Protein AF-A0A0D0DFW3-F1 (afdb_monomer_lite)

Structure (mmCIF, N/CA/C/O backbone):
data_AF-A0A0D0DFW3-F1
#
_entry.id   AF-A0A0D0DFW3-F1
#
loop_
_atom_site.group_PDB
_atom_site.id
_atom_site.type_symbol
_atom_site.label_atom_id
_atom_site.label_alt_id
_atom_site.label_comp_id
_atom_site.label_asym_id
_atom_site.label_entity_id
_atom_site.label_seq_id
_atom_site.pdbx_PDB_ins_code
_atom_site.Cartn_x
_atom_site.Cartn_y
_atom_site.Cartn_z
_atom_site.occupancy
_atom_site.B_iso_or_equiv
_atom_site.auth_seq_id
_atom_site.auth_comp_id
_atom_site.auth_asym_id
_atom_site.auth_atom_id
_atom_site.pdbx_PDB_model_num
ATOM 1 N N . MET A 1 1 ? -10.072 35.458 15.826 1.00 36.69 1 MET A N 1
ATOM 2 C CA . MET A 1 1 ? -10.370 34.068 15.428 1.00 36.69 1 MET A CA 1
ATOM 3 C C . MET A 1 1 ? -9.243 33.631 14.517 1.00 36.69 1 MET A C 1
ATOM 5 O O . MET A 1 1 ? -9.153 34.122 13.405 1.00 36.69 1 MET A O 1
ATOM 9 N N . THR A 1 2 ? -8.296 32.865 15.046 1.00 38.97 2 THR A N 1
ATOM 10 C CA . THR A 1 2 ? -7.140 32.355 14.302 1.00 38.97 2 THR A CA 1
ATOM 11 C C . THR A 1 2 ? -7.543 31.040 13.653 1.00 38.97 2 THR A C 1
ATOM 13 O O . THR A 1 2 ? -7.684 30.037 14.350 1.00 38.97 2 THR A O 1
ATOM 16 N N . GLU A 1 3 ? -7.772 31.059 12.341 1.00 35.47 3 GLU A N 1
ATOM 17 C CA . GLU A 1 3 ? -7.842 29.846 11.528 1.00 35.47 3 GLU A CA 1
ATOM 18 C C . GLU A 1 3 ? -6.517 29.097 11.692 1.00 35.47 3 GLU A C 1
ATOM 20 O O . GLU A 1 3 ? -5.455 29.561 11.271 1.00 35.47 3 GLU A O 1
ATOM 25 N N . SER A 1 4 ? -6.572 27.958 12.380 1.00 35.22 4 SER A N 1
ATOM 26 C CA . SER A 1 4 ? -5.464 27.014 12.440 1.00 35.22 4 SER A CA 1
ATOM 27 C C . SER A 1 4 ? -5.300 26.437 11.037 1.00 35.22 4 SER A C 1
ATOM 29 O O . SER A 1 4 ? -6.025 25.537 10.625 1.00 35.22 4 SER A O 1
ATOM 31 N N . SER A 1 5 ? -4.407 27.047 10.261 1.00 36.94 5 SER A N 1
ATOM 32 C CA . SER A 1 5 ? -4.030 26.566 8.938 1.00 36.94 5 SER A CA 1
ATOM 33 C C . SER A 1 5 ? -3.211 25.295 9.126 1.00 36.94 5 SER A C 1
ATOM 35 O O . SER A 1 5 ? -2.028 25.361 9.461 1.00 36.94 5 SER A O 1
ATOM 37 N N . ILE A 1 6 ? -3.852 24.138 8.961 1.00 47.47 6 ILE A N 1
ATOM 38 C CA . ILE A 1 6 ? -3.154 22.856 8.841 1.00 47.47 6 ILE A CA 1
ATOM 39 C C . ILE A 1 6 ? -2.176 23.008 7.664 1.00 47.47 6 ILE A C 1
ATOM 41 O O . ILE A 1 6 ? -2.615 23.383 6.570 1.00 47.47 6 ILE A O 1
ATOM 45 N N . PRO A 1 7 ? -0.859 22.805 7.851 1.00 44.16 7 PRO A N 1
ATOM 46 C CA . PRO A 1 7 ? 0.098 22.976 6.771 1.00 44.16 7 PRO A CA 1
ATOM 47 C C . PRO A 1 7 ? -0.233 21.975 5.667 1.00 44.16 7 PRO A C 1
ATOM 49 O O . PRO A 1 7 ? -0.113 20.771 5.871 1.00 44.16 7 PRO A O 1
ATOM 52 N N . GLN A 1 8 ? -0.637 22.455 4.489 1.00 53.50 8 GLN A N 1
ATOM 53 C CA . GLN A 1 8 ? -0.729 21.590 3.320 1.00 53.50 8 GLN A CA 1
ATOM 54 C C . GLN A 1 8 ? 0.668 21.034 3.044 1.00 53.50 8 GLN A C 1
ATOM 56 O O . GLN A 1 8 ? 1.563 21.745 2.579 1.00 53.50 8 GLN A O 1
ATOM 61 N N . ILE A 1 9 ? 0.878 19.759 3.362 1.00 57.53 9 ILE A N 1
ATOM 62 C CA . ILE A 1 9 ? 2.073 19.045 2.946 1.00 57.53 9 ILE A CA 1
ATOM 63 C C . ILE A 1 9 ? 2.045 19.017 1.414 1.00 57.53 9 ILE A C 1
ATOM 65 O O . ILE A 1 9 ? 1.278 18.271 0.814 1.00 57.53 9 ILE A O 1
ATOM 69 N N . ASN A 1 10 ? 2.875 19.852 0.781 1.00 73.88 10 ASN A N 1
ATOM 70 C CA . ASN A 1 10 ? 3.113 19.797 -0.661 1.00 73.88 10 ASN A CA 1
ATOM 71 C C . ASN A 1 10 ? 3.490 18.351 -1.047 1.00 73.88 10 ASN A C 1
ATOM 73 O O . ASN A 1 10 ? 4.243 17.703 -0.317 1.00 73.88 10 ASN A O 1
ATOM 77 N N . GLU A 1 11 ? 2.976 17.852 -2.172 1.00 74.12 11 GLU A N 1
ATOM 78 C CA . GLU A 1 11 ? 3.203 16.516 -2.748 1.00 74.12 11 GLU A CA 1
ATOM 79 C C . GLU A 1 11 ? 4.644 15.992 -2.573 1.00 74.12 11 GLU A C 1
ATOM 81 O O . GLU A 1 11 ? 4.863 14.833 -2.213 1.00 74.12 11 GLU A O 1
ATOM 86 N N . VAL A 1 12 ? 5.645 16.865 -2.729 1.00 78.81 12 VAL A N 1
ATOM 87 C CA . VAL A 1 12 ? 7.068 16.538 -2.525 1.00 78.81 12 VAL A CA 1
ATOM 88 C C . VAL A 1 12 ? 7.355 16.013 -1.111 1.00 78.81 12 VAL A C 1
ATOM 90 O O . VAL A 1 12 ? 8.111 15.055 -0.934 1.00 78.81 12 VAL A O 1
ATOM 93 N N . ASN A 1 13 ? 6.767 16.630 -0.089 1.00 83.56 13 ASN A N 1
ATOM 94 C CA . ASN A 1 13 ? 6.935 16.228 1.304 1.00 83.56 13 ASN A CA 1
ATOM 95 C C . ASN A 1 13 ? 6.173 14.930 1.608 1.00 83.56 13 ASN A C 1
ATOM 97 O O . ASN A 1 13 ? 6.717 14.083 2.319 1.00 83.56 13 ASN A O 1
ATOM 101 N N . ARG A 1 14 ? 4.983 14.722 1.018 1.00 84.50 14 ARG A N 1
ATOM 102 C CA . ARG A 1 14 ? 4.246 13.446 1.120 1.00 84.50 14 ARG A CA 1
ATOM 103 C C . ARG A 1 14 ? 5.055 12.300 0.532 1.00 84.50 14 ARG A C 1
ATOM 105 O O . ARG A 1 14 ? 5.212 11.264 1.167 1.00 84.50 14 ARG A O 1
ATOM 112 N N . ARG A 1 15 ? 5.658 12.506 -0.637 1.00 85.06 15 ARG A N 1
ATOM 113 C CA . ARG A 1 15 ? 6.521 11.503 -1.269 1.00 85.06 15 ARG A CA 1
ATOM 114 C C . ARG A 1 15 ? 7.722 11.132 -0.408 1.00 85.06 15 ARG A C 1
ATOM 116 O O . ARG A 1 15 ? 8.010 9.954 -0.217 1.00 85.06 15 ARG A O 1
ATOM 123 N N . LYS A 1 16 ? 8.412 12.134 0.145 1.00 88.69 16 LYS A N 1
ATOM 124 C CA . LYS A 1 16 ? 9.520 11.903 1.084 1.00 88.69 16 LYS A CA 1
ATOM 125 C C . LYS A 1 16 ? 9.059 11.140 2.325 1.00 88.69 16 LYS A C 1
ATOM 127 O O . LYS A 1 16 ? 9.793 10.276 2.795 1.00 88.69 16 LYS A O 1
ATOM 132 N N . ALA A 1 17 ? 7.863 11.439 2.836 1.00 89.44 17 ALA A N 1
ATOM 133 C CA . ALA A 1 17 ? 7.268 10.691 3.937 1.00 89.44 17 ALA A CA 1
ATOM 134 C C . ALA A 1 17 ? 6.997 9.232 3.539 1.00 89.44 17 ALA A C 1
ATOM 136 O O . ALA A 1 17 ? 7.455 8.346 4.244 1.00 89.44 17 ALA A O 1
ATOM 137 N N . PHE A 1 18 ? 6.388 8.964 2.380 1.00 89.19 18 PHE A N 1
ATOM 138 C CA . PHE A 1 18 ? 6.190 7.596 1.879 1.00 89.19 18 PHE A CA 1
ATOM 139 C C . PHE A 1 18 ? 7.482 6.785 1.853 1.00 89.19 18 PHE A C 1
ATOM 141 O O . PHE A 1 18 ? 7.532 5.690 2.407 1.00 89.19 18 PHE A O 1
ATOM 148 N N . ILE A 1 19 ? 8.541 7.336 1.259 1.00 88.62 19 ILE A N 1
ATOM 149 C CA . ILE A 1 19 ? 9.838 6.656 1.175 1.00 88.62 19 ILE A CA 1
ATOM 150 C C . ILE A 1 19 ? 10.367 6.366 2.582 1.00 88.62 19 ILE A C 1
ATOM 152 O O . ILE A 1 19 ? 10.689 5.221 2.889 1.00 88.62 19 ILE A O 1
ATOM 156 N N . ARG A 1 20 ? 10.387 7.379 3.456 1.00 92.00 20 ARG A N 1
ATOM 157 C CA . ARG A 1 20 ? 10.887 7.259 4.831 1.00 92.00 20 ARG A CA 1
ATOM 158 C C . ARG A 1 20 ? 10.114 6.230 5.660 1.00 92.00 20 ARG A C 1
ATOM 160 O O . ARG A 1 20 ? 10.722 5.509 6.440 1.00 92.00 20 ARG A O 1
ATOM 167 N N . GLU A 1 21 ? 8.795 6.164 5.505 1.00 93.75 21 GLU A N 1
ATOM 168 C CA . GLU A 1 21 ? 7.934 5.294 6.315 1.00 93.75 21 GLU A CA 1
ATOM 169 C C . GLU A 1 21 ? 7.788 3.876 5.738 1.00 93.75 21 GLU A C 1
ATOM 171 O O . GLU A 1 21 ? 7.402 2.959 6.470 1.00 93.75 21 GLU A O 1
ATOM 176 N N . SER A 1 22 ? 8.112 3.679 4.453 1.00 91.12 22 SER A N 1
ATOM 177 C CA . SER A 1 22 ? 7.949 2.400 3.747 1.00 91.12 22 SER A CA 1
ATOM 178 C C . SER A 1 22 ? 8.854 1.293 4.278 1.00 91.12 22 SER A C 1
ATOM 180 O O . SER A 1 22 ? 8.373 0.198 4.558 1.00 91.12 22 SER A O 1
ATOM 182 N N . GLU A 1 23 ? 10.141 1.567 4.482 1.00 91.06 23 GLU A N 1
ATOM 183 C CA . GLU A 1 23 ? 11.088 0.567 4.975 1.00 91.06 23 GLU A CA 1
ATOM 184 C C . GLU A 1 23 ? 10.756 0.100 6.405 1.00 91.06 23 GLU A C 1
ATOM 186 O O . GLU A 1 23 ? 10.650 -1.114 6.604 1.00 91.06 23 GLU A O 1
ATOM 191 N N . PRO A 1 24 ? 10.468 0.992 7.378 1.00 93.12 24 PRO A N 1
ATOM 192 C CA . PRO A 1 24 ? 9.953 0.577 8.680 1.00 93.12 24 PRO A CA 1
ATOM 193 C C . PRO A 1 24 ? 8.648 -0.224 8.592 1.00 93.12 24 PRO A C 1
ATOM 195 O O . PRO A 1 24 ? 8.476 -1.169 9.355 1.00 93.12 24 PRO A O 1
ATOM 198 N N . ALA A 1 25 ? 7.738 0.119 7.668 1.00 94.50 25 ALA A N 1
ATOM 199 C CA . ALA A 1 25 ? 6.481 -0.617 7.496 1.00 94.50 25 ALA A CA 1
ATOM 200 C C . ALA A 1 25 ? 6.750 -2.049 7.030 1.00 94.50 25 ALA A C 1
ATOM 202 O O . ALA A 1 25 ? 6.245 -3.002 7.617 1.00 94.50 25 ALA A O 1
ATOM 203 N N . ILE A 1 26 ? 7.571 -2.191 5.987 1.00 93.31 26 ILE A N 1
ATOM 204 C CA . ILE A 1 26 ? 7.940 -3.489 5.426 1.00 93.31 26 ILE A CA 1
ATOM 205 C C . ILE A 1 26 ? 8.638 -4.327 6.495 1.00 93.31 26 ILE A C 1
ATOM 207 O O . ILE A 1 26 ? 8.249 -5.468 6.707 1.00 93.31 26 ILE A O 1
ATOM 211 N N . ALA A 1 27 ? 9.610 -3.765 7.216 1.00 92.38 27 ALA A N 1
ATOM 212 C CA . ALA A 1 27 ? 10.318 -4.484 8.273 1.00 92.38 27 ALA A CA 1
ATOM 213 C C . ALA A 1 27 ? 9.395 -4.925 9.424 1.00 92.38 27 ALA A C 1
ATOM 215 O O . ALA A 1 27 ? 9.591 -6.005 9.972 1.00 92.38 27 ALA A O 1
ATOM 216 N N . GLN A 1 28 ? 8.393 -4.113 9.779 1.00 94.31 28 GLN A N 1
ATOM 217 C CA . GLN A 1 28 ? 7.445 -4.420 10.852 1.00 94.31 28 GLN A CA 1
ATOM 218 C C . GLN A 1 28 ? 6.510 -5.585 10.495 1.00 94.31 28 GLN A C 1
ATOM 220 O O . GLN A 1 28 ? 6.224 -6.410 11.359 1.00 94.31 28 GLN A O 1
ATOM 225 N N . TYR A 1 29 ? 6.026 -5.649 9.249 1.00 94.06 29 TYR A N 1
ATOM 226 C CA . TYR A 1 29 ? 5.010 -6.630 8.839 1.00 94.06 29 TYR A CA 1
ATOM 227 C C . TYR A 1 29 ? 5.550 -7.815 8.042 1.00 94.06 29 TYR A C 1
ATOM 229 O O . TYR A 1 29 ? 4.819 -8.779 7.844 1.00 94.06 29 TYR A O 1
ATOM 237 N N . LEU A 1 30 ? 6.803 -7.782 7.587 1.00 91.62 30 LEU A N 1
ATOM 238 C CA . LEU A 1 30 ? 7.446 -8.926 6.941 1.00 91.62 30 LEU A CA 1
ATOM 239 C C . LEU A 1 30 ? 7.899 -9.939 8.003 1.00 91.62 30 LEU A C 1
ATOM 241 O O . LEU A 1 30 ? 9.088 -10.069 8.299 1.00 91.62 30 LEU A O 1
ATOM 245 N N . THR A 1 31 ? 6.935 -10.631 8.607 1.00 88.38 31 THR A N 1
ATOM 246 C CA . THR A 1 31 ? 7.158 -11.648 9.639 1.00 88.38 31 THR A CA 1
ATOM 247 C C . THR A 1 31 ? 7.085 -13.065 9.055 1.00 88.38 31 THR A C 1
ATOM 249 O O . THR A 1 31 ? 6.431 -13.288 8.035 1.00 88.38 31 THR A O 1
ATOM 252 N N . PRO A 1 32 ? 7.749 -14.063 9.664 1.00 86.44 32 PRO A N 1
ATOM 253 C CA . PRO A 1 32 ? 7.603 -15.451 9.233 1.00 86.44 32 PRO A CA 1
ATOM 254 C C . PRO A 1 32 ? 6.144 -15.921 9.331 1.00 86.44 32 PRO A C 1
ATOM 256 O O . PRO A 1 32 ? 5.509 -15.760 10.371 1.00 86.44 32 PRO A O 1
ATOM 259 N N . GLY A 1 33 ? 5.630 -16.528 8.259 1.00 86.19 33 GLY A N 1
ATOM 260 C CA . GLY A 1 33 ? 4.292 -17.131 8.219 1.00 86.19 33 GLY A CA 1
ATOM 261 C C . GLY A 1 33 ? 3.126 -16.176 7.942 1.00 86.19 33 GLY A C 1
ATOM 262 O O . GLY A 1 33 ? 1.987 -16.633 7.911 1.00 86.19 33 GLY A O 1
ATOM 263 N N . ILE A 1 34 ? 3.370 -14.878 7.730 1.00 89.62 34 ILE A N 1
ATOM 264 C CA . ILE A 1 34 ? 2.330 -13.971 7.226 1.00 89.62 34 ILE A CA 1
ATOM 265 C C . ILE A 1 34 ? 2.054 -14.271 5.750 1.00 89.62 34 ILE A C 1
ATOM 267 O O . ILE A 1 34 ? 2.998 -14.450 4.986 1.00 89.62 34 ILE A O 1
ATOM 271 N N . ASP A 1 35 ? 0.793 -14.306 5.325 1.00 90.50 35 ASP A N 1
ATOM 272 C CA . ASP A 1 35 ? 0.446 -14.437 3.906 1.00 90.50 35 ASP A CA 1
ATOM 273 C C . ASP A 1 35 ? 0.631 -13.106 3.151 1.00 90.50 35 ASP A C 1
ATOM 275 O O . ASP A 1 35 ? 0.630 -12.016 3.740 1.00 90.50 35 ASP A O 1
ATOM 279 N N . PHE A 1 36 ? 0.804 -13.190 1.830 1.00 88.88 36 PHE A N 1
ATOM 280 C CA . PHE A 1 36 ? 1.140 -12.032 1.001 1.00 88.88 36 PHE A CA 1
ATOM 281 C C . PHE A 1 36 ? 0.031 -10.967 1.018 1.00 88.88 36 PHE A C 1
ATOM 283 O O . PHE A 1 36 ? 0.325 -9.772 1.108 1.00 88.88 36 PHE A O 1
ATOM 290 N N . ALA A 1 37 ? -1.244 -11.373 1.028 1.00 90.88 37 ALA A N 1
ATOM 291 C CA . ALA A 1 37 ? -2.377 -10.449 1.071 1.00 90.88 37 ALA A CA 1
ATOM 292 C C . ALA A 1 37 ? -2.401 -9.666 2.382 1.00 90.88 37 ALA A C 1
ATOM 294 O O . ALA A 1 37 ? -2.515 -8.440 2.373 1.00 90.88 37 ALA A O 1
ATOM 295 N N . SER A 1 38 ? -2.274 -10.351 3.517 1.00 93.62 38 SER A N 1
ATOM 296 C CA . SER A 1 38 ? -2.193 -9.727 4.839 1.00 93.62 38 SER A CA 1
ATOM 297 C C . SER A 1 38 ? -1.009 -8.775 4.939 1.00 93.62 38 SER A C 1
ATOM 299 O O . SER A 1 38 ? -1.170 -7.652 5.416 1.00 93.62 38 SER A O 1
ATOM 301 N N . PHE A 1 39 ? 0.158 -9.165 4.424 1.00 95.06 39 PHE A N 1
ATOM 302 C CA . PHE A 1 39 ? 1.322 -8.286 4.377 1.00 95.06 39 PHE A CA 1
ATOM 303 C C . PHE A 1 39 ? 1.049 -6.999 3.587 1.00 95.06 39 PHE A C 1
ATOM 305 O O . PHE A 1 39 ? 1.228 -5.905 4.131 1.00 95.06 39 PHE A O 1
ATOM 312 N N . ILE A 1 40 ? 0.569 -7.103 2.340 1.00 95.44 40 ILE A N 1
ATOM 313 C CA . ILE A 1 40 ? 0.286 -5.928 1.500 1.00 95.44 40 ILE A CA 1
ATOM 314 C C . ILE A 1 40 ? -0.804 -5.045 2.120 1.00 95.44 40 ILE A C 1
ATOM 316 O O . ILE A 1 40 ? -0.666 -3.816 2.135 1.00 95.44 40 ILE A O 1
ATOM 320 N N . ARG A 1 41 ? -1.855 -5.649 2.686 1.00 95.31 41 ARG A N 1
ATOM 321 C CA . ARG A 1 41 ? -2.925 -4.935 3.395 1.00 95.31 41 ARG A CA 1
ATOM 322 C C . ARG A 1 41 ? -2.376 -4.139 4.576 1.00 95.31 41 ARG A C 1
ATOM 324 O O . ARG A 1 41 ? -2.679 -2.952 4.681 1.00 95.31 41 ARG A O 1
ATOM 331 N N . CYS A 1 42 ? -1.542 -4.743 5.422 1.00 96.69 42 CYS A N 1
ATOM 332 C CA . CYS A 1 42 ? -0.955 -4.090 6.595 1.00 96.69 42 CYS A CA 1
ATOM 333 C C . CYS A 1 42 ? -0.017 -2.933 6.231 1.00 96.69 42 CYS A C 1
ATOM 335 O O . CYS A 1 42 ? -0.166 -1.834 6.775 1.00 96.69 42 CYS A O 1
ATOM 337 N N . ILE A 1 43 ? 0.922 -3.136 5.296 1.00 96.31 43 ILE A N 1
ATOM 338 C CA . ILE A 1 43 ? 1.854 -2.063 4.905 1.00 96.31 43 ILE A CA 1
ATOM 339 C C . ILE A 1 43 ? 1.105 -0.898 4.249 1.00 96.31 43 ILE A C 1
ATOM 341 O O . ILE A 1 43 ? 1.381 0.260 4.566 1.00 96.31 43 ILE A O 1
ATOM 345 N N . SER A 1 44 ? 0.128 -1.194 3.384 1.00 95.88 44 SER A N 1
ATOM 346 C CA . SER A 1 44 ? -0.627 -0.175 2.653 1.00 95.88 44 SER A CA 1
ATOM 347 C C . SER A 1 44 ? -1.496 0.630 3.608 1.00 95.88 44 SER A C 1
ATOM 349 O O . SER A 1 44 ? -1.533 1.853 3.514 1.00 95.88 44 SER A O 1
ATOM 351 N N . PHE A 1 45 ? -2.123 -0.036 4.581 1.00 95.75 45 PHE A N 1
ATOM 352 C CA . PHE A 1 45 ? -2.920 0.623 5.609 1.00 95.75 45 PHE A CA 1
ATOM 353 C C . PHE A 1 45 ? -2.067 1.531 6.498 1.00 95.75 45 PHE A C 1
ATOM 355 O O . PHE A 1 45 ? -2.391 2.706 6.659 1.00 95.75 45 PHE A O 1
ATOM 362 N N . ARG A 1 46 ? -0.931 1.037 7.017 1.00 95.50 46 ARG A N 1
ATOM 363 C CA . ARG A 1 46 ? -0.009 1.852 7.829 1.00 95.50 46 ARG A CA 1
ATOM 364 C C . ARG A 1 46 ? 0.453 3.091 7.069 1.00 95.50 46 ARG A C 1
ATOM 366 O O . ARG A 1 46 ? 0.414 4.188 7.615 1.00 95.50 46 ARG A O 1
ATOM 373 N N . LEU A 1 47 ? 0.880 2.926 5.820 1.00 94.31 47 LEU A N 1
ATOM 374 C CA . LEU A 1 47 ? 1.345 4.041 4.998 1.00 94.31 47 LEU A CA 1
ATOM 375 C C . LEU A 1 47 ? 0.225 5.024 4.665 1.00 94.31 47 LEU A C 1
ATOM 377 O O . LEU A 1 47 ? 0.448 6.231 4.718 1.00 94.31 47 LEU A O 1
ATOM 381 N N . PHE A 1 48 ? -0.980 4.526 4.393 1.00 92.94 48 PHE A N 1
ATOM 382 C CA . PHE A 1 48 ? -2.154 5.364 4.191 1.00 92.94 48 PHE A CA 1
ATOM 383 C C . PHE A 1 48 ? -2.436 6.231 5.426 1.00 92.94 48 PHE A C 1
ATOM 385 O O . PHE A 1 48 ? -2.522 7.454 5.314 1.00 92.94 48 PHE A O 1
ATOM 392 N N . LEU A 1 49 ? -2.485 5.626 6.614 1.00 92.19 49 LEU A N 1
ATOM 393 C CA . LEU A 1 49 ? -2.725 6.350 7.861 1.00 92.19 49 LEU A CA 1
ATOM 394 C C . LEU A 1 49 ? -1.631 7.378 8.165 1.00 92.19 49 LEU A C 1
ATOM 396 O O . LEU A 1 49 ? -1.931 8.528 8.470 1.00 92.19 49 LEU A O 1
ATOM 400 N N . VAL A 1 50 ? -0.363 6.982 8.071 1.00 92.44 50 VAL A N 1
ATOM 401 C CA . VAL A 1 50 ? 0.762 7.848 8.452 1.00 92.44 50 VAL A CA 1
ATOM 402 C C . VAL A 1 50 ? 0.978 8.978 7.452 1.00 92.44 50 VAL A C 1
ATOM 404 O O . VAL A 1 50 ? 1.306 10.092 7.853 1.00 92.44 50 VAL A O 1
ATOM 407 N N . VAL A 1 51 ? 0.820 8.716 6.153 1.00 90.50 51 VAL A N 1
ATOM 408 C CA . VAL A 1 51 ? 1.186 9.696 5.122 1.00 90.50 51 VAL A CA 1
ATOM 409 C C . VAL A 1 51 ? -0.004 10.516 4.640 1.00 90.50 51 VAL A C 1
ATOM 411 O O . VAL A 1 51 ? 0.152 11.718 4.429 1.00 90.50 51 VAL A O 1
ATOM 414 N N . PHE A 1 52 ? -1.181 9.910 4.465 1.00 87.44 52 PHE A N 1
ATOM 415 C CA . PHE A 1 52 ? -2.358 10.643 3.991 1.00 87.44 52 PHE A CA 1
ATOM 416 C C . PHE A 1 52 ? -3.199 11.218 5.120 1.00 87.44 52 PHE A C 1
ATOM 418 O O . PHE A 1 52 ? -3.715 12.323 4.970 1.00 87.44 52 PHE A O 1
ATOM 425 N N . LEU A 1 53 ? -3.322 10.498 6.238 1.00 87.38 53 LEU A N 1
ATOM 426 C CA . LEU A 1 53 ? -4.056 10.984 7.412 1.00 87.38 53 LEU A CA 1
ATOM 427 C C . LEU A 1 53 ? -3.142 11.594 8.479 1.00 87.38 53 LEU A C 1
ATOM 429 O O . LEU A 1 53 ? -3.619 11.954 9.550 1.00 87.38 53 LEU A O 1
ATOM 433 N N . GLU A 1 54 ? -1.844 11.714 8.179 1.00 88.06 54 GLU A N 1
ATOM 434 C CA . GLU A 1 54 ? -0.832 12.337 9.042 1.00 88.06 54 GLU A CA 1
ATOM 435 C C . GLU A 1 54 ? -0.788 11.731 10.457 1.00 88.06 54 GLU A C 1
ATOM 437 O O . GLU A 1 54 ? -0.409 12.383 11.434 1.00 88.06 54 GLU A O 1
ATOM 442 N N . LEU A 1 55 ? -1.160 10.451 10.576 1.00 90.19 55 LEU A N 1
ATOM 443 C CA . LEU A 1 55 ? -1.143 9.742 11.843 1.00 90.19 55 LEU A CA 1
ATOM 444 C C . LEU A 1 55 ? 0.294 9.585 12.338 1.00 90.19 55 LEU A C 1
ATOM 446 O O . LEU A 1 55 ? 1.204 9.212 11.595 1.00 90.19 55 LEU A O 1
ATOM 450 N N . ASN A 1 56 ? 0.499 9.793 13.636 1.00 90.38 56 ASN A N 1
ATOM 451 C CA . ASN A 1 56 ? 1.791 9.537 14.250 1.00 90.38 56 ASN A CA 1
ATOM 452 C C . ASN A 1 56 ? 2.158 8.046 14.126 1.00 90.38 56 ASN A C 1
ATOM 454 O O . ASN A 1 56 ? 1.551 7.193 14.776 1.00 90.38 56 ASN A O 1
ATOM 458 N N . ALA A 1 57 ? 3.199 7.747 13.342 1.00 91.31 57 ALA A N 1
ATOM 459 C CA . ALA A 1 57 ? 3.666 6.388 13.075 1.00 91.31 57 ALA A CA 1
ATOM 460 C C . ALA A 1 57 ? 3.947 5.571 14.345 1.00 91.31 57 ALA A C 1
ATOM 462 O O . ALA A 1 57 ? 3.750 4.357 14.341 1.00 91.31 57 ALA A O 1
ATOM 463 N N . SER A 1 58 ? 4.362 6.217 15.442 1.00 91.50 58 SER A N 1
ATOM 464 C CA . SER A 1 58 ? 4.631 5.531 16.713 1.00 91.50 58 SER A CA 1
ATOM 465 C C . SER A 1 58 ? 3.406 4.812 17.288 1.00 91.50 58 SER A C 1
ATOM 467 O O . SER A 1 58 ? 3.582 3.756 17.889 1.00 91.50 58 SER A O 1
ATOM 469 N N . LEU A 1 59 ? 2.187 5.310 17.033 1.00 90.00 59 LEU A N 1
ATOM 470 C CA . LEU A 1 59 ? 0.937 4.684 17.484 1.00 90.00 59 LEU A CA 1
ATOM 471 C C . LEU A 1 59 ? 0.689 3.326 16.819 1.00 90.00 59 LEU A C 1
ATOM 473 O O . LEU A 1 59 ? 0.106 2.436 17.432 1.00 90.00 59 LEU A O 1
ATOM 477 N N . LEU A 1 60 ? 1.137 3.170 15.571 1.00 91.50 60 LEU A N 1
ATOM 478 C CA . LEU A 1 60 ? 1.024 1.919 14.819 1.00 91.50 60 LEU A CA 1
ATOM 479 C C . LEU A 1 60 ? 2.243 1.018 15.048 1.00 91.50 60 LEU A C 1
ATOM 481 O O . LEU A 1 60 ? 2.142 -0.205 15.007 1.00 91.50 60 LEU A O 1
ATOM 485 N N . THR A 1 61 ? 3.412 1.610 15.307 1.00 90.19 61 THR A N 1
ATOM 486 C CA . THR A 1 61 ? 4.628 0.856 15.634 1.00 90.19 61 THR A CA 1
ATOM 487 C C . THR A 1 61 ? 4.493 0.116 16.968 1.00 90.19 61 THR A C 1
ATOM 489 O O . THR A 1 61 ? 4.986 -1.003 17.091 1.00 90.19 61 THR A O 1
ATOM 492 N N . SER A 1 62 ? 3.810 0.702 17.957 1.00 89.00 62 SER A N 1
ATOM 493 C CA . SER A 1 62 ? 3.594 0.061 19.260 1.00 89.00 62 SER A CA 1
ATOM 494 C C . SER A 1 62 ? 2.630 -1.125 19.225 1.00 89.00 62 SER A C 1
ATOM 496 O O . SER A 1 62 ? 2.590 -1.881 20.191 1.00 89.00 62 SER A O 1
ATOM 498 N N . ASP A 1 63 ? 1.842 -1.275 18.155 1.00 89.81 63 ASP A N 1
ATOM 499 C CA . ASP A 1 63 ? 0.738 -2.235 18.112 1.00 89.81 63 ASP A CA 1
ATOM 500 C C . ASP A 1 63 ? 0.470 -2.789 16.692 1.00 89.81 63 ASP A C 1
ATOM 502 O O . ASP A 1 63 ? -0.563 -2.498 16.077 1.00 89.81 63 ASP A O 1
ATOM 506 N N . PRO A 1 64 ? 1.416 -3.569 16.126 1.00 92.81 64 PRO A N 1
ATOM 507 C CA . PRO A 1 64 ? 1.261 -4.171 14.797 1.00 92.81 64 PRO A CA 1
ATOM 508 C C . PRO A 1 64 ? 0.076 -5.139 14.707 1.00 92.81 64 PRO A C 1
ATOM 510 O O . PRO A 1 64 ? -0.525 -5.278 13.642 1.00 92.81 64 PRO A O 1
ATOM 513 N N . GLU A 1 65 ? -0.269 -5.804 15.812 1.00 94.19 65 GLU A N 1
ATOM 514 C CA . GLU A 1 65 ? -1.377 -6.759 15.841 1.00 94.19 65 GLU A CA 1
ATOM 515 C C . GLU A 1 65 ? -2.719 -6.061 15.650 1.00 94.19 65 GLU A C 1
ATOM 517 O O . GLU A 1 65 ? -3.535 -6.537 14.863 1.00 94.19 65 GLU A O 1
ATOM 522 N N . ASN A 1 66 ? -2.929 -4.892 16.261 1.00 94.94 66 ASN A N 1
ATOM 523 C CA . ASN A 1 66 ? -4.145 -4.125 16.010 1.00 94.94 66 ASN A CA 1
ATOM 524 C C . ASN A 1 66 ? -4.259 -3.672 14.552 1.00 94.94 66 ASN A C 1
ATOM 526 O O . ASN A 1 66 ? -5.361 -3.683 14.005 1.00 94.94 66 ASN A O 1
ATOM 530 N N . VAL A 1 67 ? -3.150 -3.337 13.882 1.00 95.56 67 VAL A N 1
ATOM 531 C CA . VAL A 1 67 ? -3.177 -3.050 12.436 1.00 95.56 67 VAL A CA 1
ATOM 532 C C . VAL A 1 67 ? -3.622 -4.276 11.646 1.00 95.56 67 VAL A C 1
ATOM 534 O O . VAL A 1 67 ? -4.496 -4.152 10.792 1.00 95.56 67 VAL A O 1
ATOM 537 N N . ARG A 1 68 ? -3.080 -5.456 11.958 1.00 95.00 68 ARG A N 1
ATOM 538 C CA . ARG A 1 68 ? -3.453 -6.717 11.303 1.00 95.00 68 ARG A CA 1
ATOM 539 C C . ARG A 1 68 ? -4.924 -7.079 11.523 1.00 95.00 68 ARG A C 1
ATOM 541 O O . ARG A 1 68 ? -5.599 -7.490 10.583 1.00 95.00 68 ARG A O 1
ATOM 548 N N . LEU A 1 69 ? -5.430 -6.911 12.744 1.00 94.19 69 LEU A N 1
ATOM 549 C CA . LEU A 1 69 ? -6.835 -7.164 13.073 1.00 94.19 69 LEU A CA 1
ATOM 550 C C . LEU A 1 69 ? -7.766 -6.208 12.325 1.00 94.19 69 LEU A C 1
ATOM 552 O O . LEU A 1 69 ? -8.747 -6.649 11.727 1.00 94.19 69 LEU A O 1
ATOM 556 N N . VAL A 1 70 ? -7.436 -4.915 12.305 1.00 93.94 70 VAL A N 1
ATOM 557 C CA . VAL A 1 70 ? -8.249 -3.910 11.614 1.00 93.94 70 VAL A CA 1
ATOM 558 C C . VAL A 1 70 ? -8.259 -4.151 10.109 1.00 93.94 70 VAL A C 1
ATOM 560 O O . VAL A 1 70 ? -9.334 -4.154 9.519 1.00 93.94 70 VAL A O 1
ATOM 563 N N . THR A 1 71 ? -7.116 -4.399 9.468 1.00 94.69 71 THR A N 1
ATOM 564 C CA . THR A 1 71 ? -7.084 -4.652 8.016 1.00 94.69 71 THR A CA 1
ATOM 565 C C . THR A 1 71 ? -7.798 -5.944 7.632 1.00 94.69 71 THR A C 1
ATOM 567 O O . THR A 1 71 ? -8.468 -5.983 6.600 1.00 94.69 71 THR A O 1
ATOM 570 N N . GLN A 1 72 ? -7.730 -6.979 8.475 1.00 93.12 72 GLN A N 1
ATOM 571 C CA . GLN A 1 72 ? -8.511 -8.198 8.287 1.00 93.12 72 GLN A CA 1
ATOM 572 C C . GLN A 1 72 ? -10.014 -7.922 8.382 1.00 93.12 72 GLN A C 1
ATOM 574 O O . GLN A 1 72 ? -10.766 -8.324 7.497 1.00 93.12 72 GLN A O 1
ATOM 579 N N . ALA A 1 73 ? -10.450 -7.191 9.408 1.00 90.94 73 ALA A N 1
ATOM 580 C CA . ALA A 1 73 ? -11.855 -6.846 9.582 1.00 90.94 73 ALA A CA 1
ATOM 581 C C . ALA A 1 73 ? -12.384 -5.932 8.466 1.00 90.94 73 ALA A C 1
ATOM 583 O O . ALA A 1 73 ? -13.518 -6.109 8.033 1.00 90.94 73 ALA A O 1
ATOM 584 N N . LEU A 1 74 ? -11.578 -4.977 7.986 1.00 90.25 74 LEU A N 1
ATOM 585 C CA . LEU A 1 74 ? -11.933 -4.106 6.859 1.00 90.25 74 LEU A CA 1
ATOM 586 C C . LEU A 1 74 ? -12.097 -4.904 5.564 1.00 90.25 74 LEU A C 1
ATOM 588 O O . LEU A 1 74 ? -13.088 -4.716 4.866 1.00 90.25 74 LEU A O 1
ATOM 592 N N . TYR A 1 75 ? -11.178 -5.830 5.288 1.00 89.12 75 TYR A N 1
ATOM 593 C CA . TYR A 1 75 ? -11.280 -6.731 4.142 1.00 89.12 75 TYR A CA 1
ATOM 594 C C . TYR A 1 75 ? -12.545 -7.591 4.213 1.00 89.12 75 TYR A C 1
ATOM 596 O O . TYR A 1 75 ? -13.337 -7.612 3.279 1.00 89.12 75 TYR A O 1
ATOM 604 N N . GLU A 1 76 ? -12.791 -8.244 5.350 1.00 87.56 76 GLU A N 1
ATOM 605 C CA . GLU A 1 76 ? -13.997 -9.053 5.539 1.00 87.56 76 GLU A CA 1
ATOM 606 C C . GLU A 1 76 ? -15.291 -8.235 5.477 1.00 87.56 76 GLU A C 1
ATOM 608 O O . GLU A 1 76 ? -16.333 -8.763 5.098 1.00 87.56 76 GLU A O 1
ATOM 613 N N . PHE A 1 77 ? -15.249 -6.975 5.909 1.00 84.62 77 PHE A N 1
ATOM 614 C CA . PHE A 1 77 ? -16.370 -6.048 5.800 1.00 84.62 77 PHE A CA 1
ATOM 615 C C . PHE A 1 77 ? -16.615 -5.635 4.345 1.00 84.62 77 PHE A C 1
ATOM 617 O O . PHE A 1 77 ? -17.765 -5.496 3.944 1.00 84.62 77 PHE A O 1
ATOM 624 N N . TYR A 1 78 ? -15.552 -5.458 3.558 1.00 82.31 78 TYR A N 1
ATOM 625 C CA . TYR A 1 78 ? -15.650 -5.106 2.146 1.00 82.31 78 TYR A CA 1
ATOM 626 C C . TYR A 1 78 ? -16.180 -6.269 1.294 1.00 82.31 78 TYR A C 1
ATOM 628 O O . TYR A 1 78 ? -17.086 -6.066 0.488 1.00 82.31 78 TYR A O 1
ATOM 636 N N . GLU A 1 79 ? -15.651 -7.479 1.491 1.00 79.38 79 GLU A N 1
ATOM 637 C CA . GLU A 1 79 ? -16.058 -8.680 0.743 1.00 79.38 79 GLU A CA 1
ATOM 638 C C . GLU A 1 79 ? -17.504 -9.097 1.043 1.00 79.38 79 GLU A C 1
ATOM 640 O O . GLU A 1 79 ? -18.218 -9.571 0.163 1.00 79.38 79 GLU A O 1
ATOM 645 N N . ASP A 1 80 ? -17.960 -8.883 2.278 1.00 74.44 80 ASP A N 1
ATOM 646 C CA . ASP A 1 80 ? -19.286 -9.295 2.747 1.00 74.44 80 ASP A CA 1
ATOM 647 C C . ASP A 1 80 ? -20.209 -8.093 3.007 1.00 74.44 80 ASP A C 1
ATOM 649 O O . ASP A 1 80 ? -21.047 -8.101 3.914 1.00 74.44 80 ASP A O 1
ATOM 653 N N . ALA A 1 81 ? -20.045 -7.019 2.228 1.00 62.66 81 ALA A N 1
ATOM 654 C CA . ALA A 1 81 ? -20.764 -5.758 2.426 1.00 62.66 81 ALA A CA 1
ATOM 655 C C . ALA A 1 81 ? -22.297 -5.893 2.296 1.00 62.66 81 ALA A C 1
ATOM 657 O O . ALA A 1 81 ? -23.036 -5.024 2.761 1.00 62.66 81 ALA A O 1
ATOM 658 N N . GLU A 1 82 ? -22.796 -6.973 1.682 1.00 59.50 82 GLU A N 1
ATOM 659 C CA . GLU A 1 82 ? -24.230 -7.278 1.627 1.00 59.50 82 GLU A CA 1
ATOM 660 C C . GLU A 1 82 ? -24.754 -7.986 2.890 1.00 59.50 82 GLU A C 1
ATOM 662 O O . GLU A 1 82 ? -25.925 -7.799 3.226 1.00 59.50 82 GLU A O 1
ATOM 667 N N . ALA A 1 83 ? -23.925 -8.745 3.622 1.00 59.47 83 ALA A N 1
ATOM 668 C CA . ALA A 1 83 ? -24.351 -9.436 4.846 1.00 59.47 83 ALA A CA 1
ATOM 669 C C . ALA A 1 83 ? -23.930 -8.723 6.142 1.00 59.47 83 ALA A C 1
ATOM 671 O O . ALA A 1 83 ? -24.599 -8.873 7.170 1.00 59.47 83 ALA A O 1
ATOM 672 N N . LYS A 1 84 ? -22.857 -7.922 6.123 1.00 60.84 84 LYS A N 1
ATOM 673 C CA . LYS A 1 84 ? -22.361 -7.187 7.295 1.00 60.84 84 LYS A CA 1
ATOM 674 C C . LYS A 1 84 ? -22.755 -5.716 7.225 1.00 60.84 84 LYS A C 1
ATOM 676 O O . LYS A 1 84 ? -22.168 -4.923 6.502 1.00 60.84 84 LYS A O 1
ATOM 681 N N . SER A 1 85 ? -23.712 -5.321 8.064 1.00 66.25 85 SER A N 1
ATOM 682 C CA . SER A 1 85 ? -24.150 -3.922 8.156 1.00 66.25 85 SER A CA 1
ATOM 683 C C . SER A 1 85 ? -23.164 -3.008 8.893 1.00 66.25 85 SER A C 1
ATOM 685 O O . SER A 1 85 ? -23.258 -1.790 8.764 1.00 66.25 85 SER A O 1
ATOM 687 N N . THR A 1 86 ? -22.258 -3.563 9.707 1.00 77.44 86 THR A N 1
ATOM 688 C CA . THR A 1 86 ? -21.366 -2.790 10.590 1.00 77.44 86 THR A CA 1
ATOM 689 C C . THR A 1 86 ? -20.061 -3.526 10.884 1.00 77.44 86 THR A C 1
ATOM 691 O O . THR A 1 86 ? -20.072 -4.733 11.129 1.00 77.44 86 THR A O 1
ATOM 694 N N . LEU A 1 87 ? -18.953 -2.784 10.950 1.00 82.44 87 LEU A N 1
ATOM 695 C CA . LEU A 1 87 ? -17.672 -3.282 11.457 1.00 82.44 87 LEU A CA 1
ATOM 696 C C . LEU A 1 87 ? -17.804 -3.680 12.947 1.00 82.44 87 LEU A C 1
ATOM 698 O O . LEU A 1 87 ? -18.538 -3.009 13.681 1.00 82.44 87 LEU A O 1
ATOM 702 N N . PRO A 1 88 ? -17.111 -4.730 13.432 1.00 87.94 88 PRO A N 1
ATOM 703 C CA . PRO A 1 88 ? -17.125 -5.080 14.852 1.00 87.94 88 PRO A CA 1
ATOM 704 C C . PRO A 1 88 ? -16.738 -3.900 15.756 1.00 87.94 88 PRO A C 1
ATOM 706 O O . PRO A 1 88 ? -15.787 -3.172 15.467 1.00 87.94 88 PRO A O 1
ATOM 709 N N . ALA A 1 89 ? -17.441 -3.737 16.882 1.00 87.88 89 ALA A N 1
ATOM 710 C CA . ALA A 1 89 ? -17.255 -2.605 17.799 1.00 87.88 89 ALA A CA 1
ATOM 711 C C . ALA A 1 89 ? -15.813 -2.473 18.318 1.00 87.88 89 ALA A C 1
ATOM 713 O O . ALA A 1 89 ? -15.307 -1.369 18.485 1.00 87.88 89 ALA A O 1
ATOM 714 N N . GLU A 1 90 ? -15.126 -3.596 18.532 1.00 89.62 90 GLU A N 1
ATOM 715 C CA . GLU A 1 90 ? -13.718 -3.607 18.931 1.00 89.62 90 GLU A CA 1
ATOM 716 C C . GLU A 1 90 ? -12.816 -2.923 17.892 1.00 89.62 90 GLU A C 1
ATOM 718 O O . GLU A 1 90 ? -11.964 -2.113 18.249 1.00 89.62 90 GLU A O 1
ATOM 723 N N . MET A 1 91 ? -13.052 -3.182 16.605 1.00 91.00 91 MET A N 1
ATOM 724 C CA . MET A 1 91 ? -12.274 -2.599 15.510 1.00 91.00 91 MET A CA 1
ATOM 725 C C . MET A 1 91 ? -12.588 -1.114 15.331 1.00 91.00 91 MET A C 1
ATOM 727 O O . MET A 1 91 ? -11.680 -0.321 15.091 1.00 91.00 91 MET A O 1
ATOM 731 N N . LEU A 1 92 ? -13.854 -0.723 15.517 1.00 86.50 92 LEU A N 1
ATOM 732 C CA . LEU A 1 92 ? -14.246 0.687 15.562 1.00 86.50 92 LEU A CA 1
ATOM 733 C C . LEU A 1 92 ? -13.530 1.425 16.699 1.00 86.50 92 LEU A C 1
ATOM 735 O O . LEU A 1 92 ? -12.950 2.475 16.458 1.00 86.50 92 LEU A O 1
ATOM 739 N N . ASN A 1 93 ? -13.468 0.845 17.900 1.00 89.50 93 ASN A N 1
ATOM 740 C CA . ASN A 1 93 ? -12.768 1.449 19.039 1.00 89.50 93 ASN A CA 1
ATOM 741 C C . ASN A 1 93 ? -11.258 1.617 18.790 1.00 89.50 93 ASN A C 1
ATOM 743 O O . ASN A 1 93 ? -10.649 2.576 19.270 1.00 89.50 93 ASN A O 1
ATOM 747 N N . ILE A 1 94 ? -10.628 0.679 18.076 1.00 91.94 94 ILE A N 1
ATOM 748 C CA . ILE A 1 94 ? -9.219 0.795 17.672 1.00 91.94 94 ILE A CA 1
ATOM 749 C C . ILE A 1 94 ? -9.059 1.940 16.667 1.00 91.94 94 ILE A C 1
ATOM 751 O O . ILE A 1 94 ? -8.218 2.820 16.861 1.00 91.94 94 ILE A O 1
ATOM 755 N N . LEU A 1 95 ? -9.897 1.961 15.630 1.00 88.62 95 LEU A N 1
ATOM 756 C CA . LEU A 1 95 ? -9.895 3.002 14.607 1.00 88.62 95 LEU A CA 1
ATOM 757 C C . LEU A 1 95 ? -10.134 4.396 15.198 1.00 88.62 95 LEU A C 1
ATOM 759 O O . LEU A 1 95 ? -9.401 5.318 14.862 1.00 88.62 95 LEU A O 1
ATOM 763 N N . GLU A 1 96 ? -11.084 4.547 16.120 1.00 87.75 96 GLU A N 1
ATOM 764 C CA . GLU A 1 96 ? -11.372 5.811 16.810 1.00 87.75 96 GLU A CA 1
ATOM 765 C C . GLU A 1 96 ? -10.211 6.283 17.694 1.00 87.75 96 GLU A C 1
ATOM 767 O O . GLU A 1 96 ? -10.008 7.484 17.870 1.00 87.75 96 GLU A O 1
ATOM 772 N N . ARG A 1 97 ? -9.413 5.357 18.241 1.00 89.12 97 ARG A N 1
ATOM 773 C CA . ARG A 1 97 ? -8.212 5.704 19.014 1.00 89.12 97 ARG A CA 1
ATOM 774 C C . ARG A 1 97 ? -7.119 6.291 18.129 1.00 89.12 97 ARG A C 1
ATOM 776 O O . ARG A 1 97 ? -6.391 7.178 18.568 1.00 89.12 97 ARG A O 1
ATOM 783 N N . TRP A 1 98 ? -6.981 5.779 16.910 1.00 90.00 98 TRP A N 1
ATOM 784 C CA . TRP A 1 98 ? -6.031 6.305 15.934 1.00 90.00 98 TRP A CA 1
ATOM 785 C C . TRP A 1 98 ? -6.551 7.579 15.274 1.00 90.00 98 TRP A C 1
ATOM 787 O O . TRP A 1 98 ? -5.794 8.519 15.062 1.00 90.00 98 TRP A O 1
ATOM 797 N N . LEU A 1 99 ? -7.845 7.618 14.972 1.00 86.25 99 LEU A N 1
ATOM 798 C CA . LEU A 1 99 ? -8.499 8.649 14.179 1.00 86.25 99 LEU A CA 1
ATOM 799 C C . LEU A 1 99 ? -9.771 9.096 14.907 1.00 86.25 99 LEU A C 1
ATOM 801 O O . LEU A 1 99 ? -10.865 8.611 14.607 1.00 86.25 99 LEU A O 1
ATOM 805 N N . PRO A 1 100 ? -9.643 10.008 15.886 1.00 79.25 100 PRO A N 1
ATOM 806 C CA . PRO A 1 100 ? -10.765 10.433 16.709 1.00 79.25 100 PRO A CA 1
ATOM 807 C C . PRO A 1 100 ? -11.928 10.944 15.858 1.00 79.25 100 PRO A C 1
ATOM 809 O O . PRO A 1 100 ? -11.737 11.767 14.962 1.00 79.25 100 PRO A O 1
ATOM 812 N N . ALA A 1 101 ? -13.151 10.512 16.180 1.00 70.12 101 ALA A N 1
ATOM 813 C CA . ALA A 1 101 ? -14.369 10.876 15.446 1.00 70.12 101 ALA A CA 1
ATOM 814 C C . ALA A 1 101 ? -14.605 12.398 15.350 1.00 70.12 101 ALA A C 1
ATOM 816 O O . ALA A 1 101 ? -15.277 12.869 14.436 1.00 70.12 101 ALA A O 1
ATOM 817 N N . SER A 1 102 ? -14.008 13.185 16.253 1.00 66.69 102 SER A N 1
ATOM 818 C CA . SER A 1 102 ? -14.004 14.653 16.190 1.00 66.69 102 SER A CA 1
ATOM 819 C C . SER A 1 102 ? -13.308 15.218 14.946 1.00 66.69 102 SER A C 1
ATOM 821 O O . SER A 1 102 ? -13.570 16.360 14.579 1.00 66.69 102 SER A O 1
ATOM 823 N N . GLN A 1 103 ? -12.438 14.437 14.305 1.00 64.94 103 GLN A N 1
ATOM 824 C CA . GLN A 1 103 ? -11.708 14.799 13.090 1.00 64.94 103 GLN A CA 1
ATOM 825 C C . GLN A 1 103 ? -12.270 14.100 11.843 1.00 64.94 103 GLN A C 1
ATOM 827 O O . GLN A 1 103 ? -12.089 14.596 10.734 1.00 64.94 103 GLN A O 1
ATOM 832 N N . PHE A 1 104 ? -12.983 12.981 12.017 1.00 63.19 104 PHE A N 1
ATOM 833 C CA . PHE A 1 104 ? -13.454 12.126 10.929 1.00 63.19 104 PHE A CA 1
ATOM 834 C C . PHE A 1 104 ? -14.902 11.674 11.155 1.00 63.19 104 PHE A C 1
ATOM 836 O O . PHE A 1 104 ? -15.167 10.573 11.643 1.00 63.19 104 PHE A O 1
ATOM 843 N N . SER A 1 105 ? -15.865 12.510 10.765 1.00 63.25 105 SER A N 1
ATOM 844 C CA . SER A 1 105 ? -17.252 12.054 10.626 1.00 63.25 105 SER A CA 1
ATOM 845 C C . SER A 1 105 ? -17.320 10.976 9.539 1.00 63.25 105 SER A C 1
ATOM 847 O O . SER A 1 105 ? -16.807 11.207 8.448 1.00 63.25 105 SER A O 1
ATOM 849 N N . ASN A 1 106 ? -17.953 9.832 9.814 1.00 72.44 106 ASN A N 1
ATOM 850 C CA . ASN A 1 106 ? -18.059 8.696 8.885 1.00 72.44 106 ASN A CA 1
ATOM 851 C C . ASN A 1 106 ? -16.696 8.170 8.396 1.00 72.44 106 ASN A C 1
ATOM 853 O O . ASN A 1 106 ? -16.458 8.005 7.203 1.00 72.44 106 ASN A O 1
ATOM 857 N N . LEU A 1 107 ? -15.799 7.882 9.344 1.00 71.19 107 LEU A N 1
ATOM 858 C CA . LEU A 1 107 ? -14.438 7.386 9.112 1.00 71.19 107 LEU A CA 1
ATOM 859 C C . LEU A 1 107 ? -14.345 6.283 8.038 1.00 71.19 107 LEU A C 1
ATOM 861 O O . LEU A 1 107 ? -13.471 6.325 7.171 1.00 71.19 107 LEU A O 1
ATOM 865 N N . LEU A 1 108 ? -15.261 5.312 8.077 1.00 78.75 108 LEU A N 1
ATOM 866 C CA . LEU A 1 108 ? -15.261 4.175 7.154 1.00 78.75 108 LEU A CA 1
ATOM 867 C C . LEU A 1 108 ? -15.583 4.572 5.710 1.00 78.75 108 LEU A C 1
ATOM 869 O O . LEU A 1 108 ? -14.943 4.052 4.801 1.00 78.75 108 LEU A O 1
ATOM 873 N N . ASP A 1 109 ? -16.481 5.537 5.493 1.00 76.31 109 ASP A N 1
ATOM 874 C CA . ASP A 1 109 ? -16.836 6.014 4.148 1.00 76.31 109 ASP A CA 1
ATOM 875 C C . ASP A 1 109 ? -15.645 6.683 3.441 1.00 76.31 109 ASP A C 1
ATOM 877 O O . ASP A 1 109 ? -15.612 6.787 2.215 1.00 76.31 109 ASP A O 1
ATOM 881 N N . HIS A 1 110 ? -14.655 7.136 4.213 1.00 72.44 110 HIS A N 1
ATOM 882 C CA . HIS A 1 110 ? -13.490 7.861 3.716 1.00 72.44 110 HIS A CA 1
ATOM 883 C C . HIS A 1 110 ? -12.248 6.982 3.583 1.00 72.44 110 HIS A C 1
ATOM 885 O O . HIS A 1 110 ? -11.572 7.007 2.550 1.00 72.44 110 HIS A O 1
ATOM 891 N N . ILE A 1 111 ? -11.943 6.203 4.622 1.00 81.38 111 ILE A N 1
ATOM 892 C CA . ILE A 1 111 ? -10.770 5.328 4.634 1.00 81.38 111 ILE A CA 1
ATOM 893 C C . ILE A 1 111 ? -10.952 4.203 3.638 1.00 81.38 111 ILE A C 1
ATOM 895 O O . ILE A 1 111 ? -10.064 3.979 2.818 1.00 81.38 111 ILE A O 1
ATOM 899 N N . LEU A 1 112 ? -12.093 3.513 3.711 1.00 83.31 112 LEU A N 1
ATOM 900 C CA . LEU A 1 112 ? -12.262 2.229 3.055 1.00 83.31 112 LEU A CA 1
ATOM 901 C C . LEU A 1 112 ? -12.041 2.336 1.540 1.00 83.31 112 LEU A C 1
ATOM 903 O O . LEU A 1 112 ? -11.173 1.623 1.054 1.00 83.31 112 LEU A O 1
ATOM 907 N N . PRO A 1 113 ? -12.666 3.261 0.781 1.00 84.69 113 PRO A N 1
ATOM 908 C CA . PRO A 1 113 ? -12.489 3.284 -0.673 1.00 84.69 113 PRO A CA 1
ATOM 909 C C . PRO A 1 113 ? -11.040 3.537 -1.108 1.00 84.69 113 PRO A C 1
ATOM 911 O O . PRO A 1 113 ? -10.542 2.910 -2.045 1.00 84.69 113 PRO A O 1
ATOM 914 N N . THR A 1 114 ? -10.354 4.451 -0.419 1.00 87.19 114 THR A N 1
ATOM 915 C CA . THR A 1 114 ? -8.996 4.869 -0.787 1.00 87.19 114 THR A CA 1
ATOM 916 C C . THR A 1 114 ? -7.974 3.807 -0.407 1.00 87.19 114 THR A C 1
ATOM 918 O O . THR A 1 114 ? -7.126 3.442 -1.219 1.00 87.19 114 THR A O 1
ATOM 921 N N . TYR A 1 115 ? -8.079 3.281 0.815 1.00 91.25 115 TYR A N 1
ATOM 922 C CA . TYR A 1 115 ? -7.246 2.185 1.291 1.00 91.25 115 TYR A CA 1
ATOM 923 C C . TYR A 1 115 ? -7.435 0.927 0.436 1.00 91.25 115 TYR A C 1
ATOM 925 O O . TYR A 1 115 ? -6.440 0.354 -0.006 1.00 91.25 115 TYR A O 1
ATOM 933 N N . GLU A 1 116 ? -8.685 0.533 0.169 1.00 89.00 116 GLU A N 1
ATOM 934 C CA . GLU A 1 116 ? -9.017 -0.649 -0.633 1.00 89.00 116 GLU A CA 1
ATOM 935 C C . GLU A 1 116 ? -8.422 -0.568 -2.035 1.00 89.00 116 GLU A C 1
ATOM 937 O O . GLU A 1 116 ? -7.801 -1.510 -2.522 1.00 89.00 116 GLU A O 1
ATOM 942 N N . THR A 1 117 ? -8.555 0.597 -2.667 1.00 89.50 117 THR A N 1
ATOM 943 C CA . THR A 1 117 ? -7.950 0.851 -3.976 1.00 89.50 117 THR A CA 1
ATOM 944 C C . THR A 1 117 ? -6.425 0.758 -3.898 1.00 89.50 117 THR A C 1
ATOM 946 O O . THR A 1 117 ? -5.801 0.085 -4.715 1.00 89.50 117 THR A O 1
ATOM 949 N N . LEU A 1 118 ? -5.815 1.396 -2.895 1.00 92.44 118 LEU A N 1
ATOM 950 C CA . LEU A 1 118 ? -4.364 1.427 -2.733 1.00 92.44 118 LEU A CA 1
ATOM 951 C C . LEU A 1 118 ? -3.773 0.021 -2.575 1.00 92.44 118 LEU A C 1
ATOM 953 O O . LEU A 1 118 ? -2.871 -0.337 -3.331 1.00 92.44 118 LEU A O 1
ATOM 957 N N . TRP A 1 119 ? -4.254 -0.779 -1.618 1.00 94.12 119 TRP A N 1
ATOM 958 C CA . TRP A 1 119 ? -3.626 -2.075 -1.337 1.00 94.12 119 TRP A CA 1
ATOM 959 C C . TRP A 1 119 ? -3.823 -3.070 -2.487 1.00 94.12 119 TRP A C 1
ATOM 961 O O . TRP A 1 119 ? -2.893 -3.820 -2.787 1.00 94.12 119 TRP A O 1
ATOM 971 N N . ARG A 1 120 ? -4.973 -3.038 -3.182 1.00 93.06 120 ARG A N 1
ATOM 972 C CA . ARG A 1 120 ? -5.220 -3.882 -4.363 1.00 93.06 120 ARG A CA 1
ATOM 973 C C . ARG A 1 120 ? -4.288 -3.541 -5.518 1.00 93.06 120 ARG A C 1
ATOM 975 O O . ARG A 1 120 ? -3.695 -4.447 -6.098 1.00 93.06 120 ARG A O 1
ATOM 982 N N . ILE A 1 121 ? -4.098 -2.253 -5.817 1.00 94.31 121 ILE A N 1
ATOM 983 C CA . ILE A 1 121 ? -3.160 -1.826 -6.868 1.00 94.31 121 ILE A CA 1
ATOM 984 C C . ILE A 1 121 ? -1.737 -2.247 -6.506 1.00 94.31 121 ILE A C 1
ATOM 986 O O . ILE A 1 121 ? -1.026 -2.774 -7.359 1.00 94.31 121 ILE A O 1
ATOM 990 N N . VAL A 1 122 ? -1.319 -2.061 -5.249 1.00 95.06 122 VAL A N 1
ATOM 991 C CA . VAL A 1 122 ? 0.008 -2.497 -4.788 1.00 95.06 122 VAL A CA 1
ATOM 992 C C . VAL A 1 122 ? 0.174 -4.004 -4.977 1.00 95.06 122 VAL A C 1
ATOM 994 O O . VAL A 1 122 ? 1.153 -4.429 -5.587 1.00 95.06 122 VAL A O 1
ATOM 997 N N . ALA A 1 123 ? -0.782 -4.803 -4.497 1.00 92.75 123 ALA A N 1
ATOM 998 C CA . ALA A 1 123 ? -0.755 -6.257 -4.611 1.00 92.75 123 ALA A CA 1
ATOM 999 C C . ALA A 1 123 ? -0.651 -6.704 -6.075 1.00 92.75 123 ALA A C 1
ATOM 1001 O O . ALA A 1 123 ? 0.280 -7.425 -6.433 1.00 92.75 123 ALA A O 1
ATOM 1002 N N . ALA A 1 124 ? -1.553 -6.218 -6.929 1.00 91.56 124 ALA A N 1
ATOM 1003 C CA . ALA A 1 124 ? -1.589 -6.564 -8.344 1.00 91.56 124 ALA A CA 1
ATOM 1004 C C . ALA A 1 124 ? -0.318 -6.130 -9.085 1.00 91.56 124 ALA A C 1
ATOM 1006 O O . ALA A 1 124 ? 0.187 -6.870 -9.921 1.00 91.56 124 ALA A O 1
ATOM 1007 N N . THR A 1 125 ? 0.248 -4.969 -8.745 1.00 94.12 125 THR A N 1
ATOM 1008 C CA . THR A 1 125 ? 1.499 -4.484 -9.349 1.00 94.12 125 THR A CA 1
ATOM 1009 C C . THR A 1 125 ? 2.682 -5.372 -8.991 1.00 94.12 125 THR A C 1
ATOM 1011 O O . THR A 1 125 ? 3.490 -5.698 -9.860 1.00 94.12 125 THR A O 1
ATOM 1014 N N . VAL A 1 126 ? 2.791 -5.782 -7.724 1.00 93.12 126 VAL A N 1
ATOM 1015 C CA . VAL A 1 126 ? 3.860 -6.686 -7.284 1.00 93.12 126 VAL A CA 1
ATOM 1016 C C . VAL A 1 126 ? 3.731 -8.035 -7.992 1.00 93.12 126 VAL A C 1
ATOM 1018 O O . VAL A 1 126 ? 4.709 -8.493 -8.572 1.00 93.12 126 VAL A O 1
ATOM 1021 N N . VAL A 1 127 ? 2.529 -8.622 -8.030 1.00 90.31 127 VAL A N 1
ATOM 1022 C CA . VAL A 1 127 ? 2.275 -9.885 -8.750 1.00 90.31 127 VAL A CA 1
ATOM 1023 C C . VAL A 1 127 ? 2.605 -9.745 -10.238 1.00 90.31 127 VAL A C 1
ATOM 1025 O O . VAL A 1 127 ? 3.295 -10.592 -10.796 1.00 90.31 127 VAL A O 1
ATOM 1028 N N . HIS A 1 128 ? 2.170 -8.654 -10.875 1.00 89.81 128 HIS A N 1
ATOM 1029 C CA . HIS A 1 128 ? 2.423 -8.399 -12.291 1.00 89.81 128 HIS A CA 1
ATOM 1030 C C . HIS A 1 128 ? 3.921 -8.322 -12.614 1.00 89.81 128 HIS A C 1
ATOM 1032 O O . HIS A 1 128 ? 4.348 -8.867 -13.631 1.00 89.81 128 HIS A O 1
ATOM 1038 N N . CYS A 1 129 ? 4.720 -7.676 -11.761 1.00 90.69 129 CYS A N 1
ATOM 1039 C CA . CYS A 1 129 ? 6.162 -7.550 -11.974 1.00 90.69 129 CYS A CA 1
ATOM 1040 C C . CYS A 1 129 ? 6.973 -8.809 -11.628 1.00 90.69 129 CYS A C 1
ATOM 1042 O O . CYS A 1 129 ? 8.112 -8.910 -12.083 1.00 90.69 129 CYS A O 1
ATOM 1044 N N . GLU A 1 130 ? 6.425 -9.733 -10.837 1.00 86.56 130 GLU A N 1
ATOM 1045 C CA . GLU A 1 130 ? 7.077 -11.011 -10.510 1.00 86.56 130 GLU A CA 1
ATOM 1046 C C . GLU A 1 130 ? 6.737 -12.133 -11.503 1.00 86.56 130 GLU A C 1
ATOM 1048 O O . GLU A 1 130 ? 7.366 -13.187 -11.476 1.00 86.56 130 GLU A O 1
ATOM 1053 N N . ASP A 1 131 ? 5.784 -11.912 -12.410 1.00 84.38 131 ASP A N 1
ATOM 1054 C CA . ASP A 1 131 ? 5.538 -12.810 -13.538 1.00 84.38 131 ASP A CA 1
ATOM 1055 C C . ASP A 1 131 ? 6.743 -12.808 -14.502 1.00 84.38 131 ASP A C 1
ATOM 1057 O O . ASP A 1 131 ? 7.161 -11.758 -15.003 1.00 84.38 131 ASP A O 1
ATOM 1061 N N . ASP A 1 132 ? 7.280 -13.996 -14.803 1.00 73.06 132 ASP A N 1
ATOM 1062 C CA . ASP A 1 132 ? 8.412 -14.218 -15.716 1.00 73.06 132 ASP A CA 1
ATOM 1063 C C . ASP A 1 132 ? 8.184 -13.605 -17.112 1.00 73.06 132 ASP A C 1
ATOM 1065 O O . ASP A 1 132 ? 9.143 -13.273 -17.821 1.00 73.06 132 ASP A O 1
ATOM 1069 N N . GLY A 1 133 ? 6.920 -13.422 -17.513 1.00 78.62 133 GLY A N 1
ATOM 1070 C CA . GLY A 1 133 ? 6.543 -12.732 -18.746 1.00 78.62 133 GLY A CA 1
ATOM 1071 C C . GLY A 1 133 ? 6.853 -11.227 -18.759 1.00 78.62 133 GLY A C 1
ATOM 1072 O O . GLY A 1 133 ? 6.971 -10.647 -19.838 1.00 78.62 133 GLY A O 1
ATOM 1073 N N . ASN A 1 134 ? 7.051 -10.599 -17.595 1.00 82.69 134 ASN A N 1
ATOM 1074 C CA . ASN A 1 134 ? 7.134 -9.144 -17.422 1.00 82.69 134 ASN A CA 1
ATOM 1075 C C . ASN A 1 134 ? 8.488 -8.687 -16.853 1.00 82.69 134 ASN A C 1
ATOM 1077 O O . ASN A 1 134 ? 8.554 -7.784 -16.020 1.00 82.69 134 ASN A O 1
ATOM 1081 N N . ARG A 1 135 ? 9.601 -9.270 -17.321 1.00 77.69 135 ARG A N 1
ATOM 1082 C CA . ARG A 1 135 ? 10.957 -8.971 -16.801 1.00 77.69 135 ARG A CA 1
ATOM 1083 C C . ARG A 1 135 ? 11.324 -7.482 -16.770 1.00 77.69 135 ARG A C 1
ATOM 1085 O O . ARG A 1 135 ? 12.043 -7.058 -15.864 1.00 77.69 135 ARG A O 1
ATOM 1092 N N . ASP A 1 136 ? 10.825 -6.690 -17.716 1.00 88.44 136 ASP A N 1
ATOM 1093 C CA . ASP A 1 136 ? 11.079 -5.245 -17.753 1.00 88.44 136 ASP A CA 1
ATOM 1094 C C . ASP A 1 136 ? 10.317 -4.482 -16.653 1.00 88.44 136 ASP A C 1
ATOM 1096 O O . ASP A 1 136 ? 10.835 -3.491 -16.140 1.00 88.44 136 ASP A O 1
ATOM 1100 N N . CYS A 1 137 ? 9.154 -4.981 -16.205 1.00 91.00 137 CYS A N 1
ATOM 1101 C CA . CYS A 1 137 ? 8.348 -4.395 -15.122 1.00 91.00 137 CYS A CA 1
ATOM 1102 C C . CYS A 1 137 ? 9.175 -4.245 -13.846 1.00 91.00 137 CYS A C 1
ATOM 1104 O O . CYS A 1 137 ? 9.261 -3.165 -13.258 1.00 91.00 137 CYS A O 1
ATOM 1106 N N . ARG A 1 138 ? 9.867 -5.320 -13.459 1.00 90.94 138 ARG A N 1
ATOM 1107 C CA . ARG A 1 138 ? 10.729 -5.321 -12.279 1.00 90.94 138 ARG A CA 1
ATOM 1108 C C . ARG A 1 138 ? 11.856 -4.295 -12.397 1.00 90.94 138 ARG A C 1
ATOM 1110 O O . ARG A 1 138 ? 12.128 -3.584 -11.434 1.00 90.94 138 ARG A O 1
ATOM 1117 N N . GLY A 1 139 ? 12.496 -4.201 -13.564 1.00 91.06 139 GLY A N 1
ATOM 1118 C CA . GLY A 1 139 ? 13.545 -3.212 -13.829 1.00 91.06 139 GLY A CA 1
ATOM 1119 C C . GLY A 1 139 ? 13.039 -1.778 -13.677 1.00 91.06 139 GLY A C 1
ATOM 1120 O O . GLY A 1 139 ? 13.634 -0.997 -12.941 1.00 91.06 139 GLY A O 1
ATOM 1121 N N . VAL A 1 140 ? 11.894 -1.466 -14.288 1.00 94.38 140 VAL A N 1
ATOM 1122 C CA . VAL A 1 140 ? 11.240 -0.150 -14.198 1.00 94.38 140 VAL A CA 1
ATOM 1123 C C . VAL A 1 140 ? 10.933 0.220 -12.747 1.00 94.38 140 VAL A C 1
ATOM 1125 O O . VAL A 1 140 ? 11.218 1.336 -12.313 1.00 94.38 140 VAL A O 1
ATOM 1128 N N . MET A 1 141 ? 10.366 -0.712 -11.977 1.00 94.88 141 MET A N 1
ATOM 1129 C CA . MET A 1 141 ? 9.999 -0.452 -10.586 1.00 94.88 141 MET A CA 1
ATOM 1130 C C . MET A 1 141 ? 11.230 -0.252 -9.699 1.00 94.88 141 MET A C 1
ATOM 1132 O O . MET A 1 141 ? 11.204 0.606 -8.822 1.00 94.88 141 MET A O 1
ATOM 1136 N N . LEU A 1 142 ? 12.326 -0.978 -9.936 1.00 92.75 142 LEU A N 1
ATOM 1137 C CA . LEU A 1 142 ? 13.582 -0.754 -9.215 1.00 92.75 142 LEU A CA 1
ATOM 1138 C C . LEU A 1 142 ? 14.215 0.601 -9.553 1.00 92.75 142 LEU A C 1
ATOM 1140 O O . LEU A 1 142 ? 14.594 1.330 -8.640 1.00 92.75 142 LEU A O 1
ATOM 1144 N N . ASP A 1 143 ? 14.244 0.989 -10.826 1.00 92.62 143 ASP A N 1
ATOM 1145 C CA . ASP A 1 143 ? 14.732 2.311 -11.232 1.00 92.62 143 ASP A CA 1
ATOM 1146 C C . ASP A 1 143 ? 13.887 3.434 -10.607 1.00 92.62 143 ASP A C 1
ATOM 1148 O O . ASP A 1 143 ? 14.414 4.439 -10.116 1.00 92.62 143 ASP A O 1
ATOM 1152 N N . PHE A 1 144 ? 12.562 3.253 -10.568 1.00 94.31 144 PHE A N 1
ATOM 1153 C CA . PHE A 1 144 ? 11.655 4.199 -9.923 1.00 94.31 144 PHE A CA 1
ATOM 1154 C C . PHE A 1 144 ? 11.856 4.261 -8.403 1.00 94.31 144 PHE A C 1
ATOM 1156 O O . PHE A 1 144 ? 11.800 5.346 -7.822 1.00 94.31 144 PHE A O 1
ATOM 1163 N N . ARG A 1 145 ? 12.126 3.123 -7.751 1.00 93.31 145 ARG A N 1
ATOM 1164 C CA . ARG A 1 145 ? 12.463 3.057 -6.320 1.00 93.31 145 ARG A CA 1
ATOM 1165 C C . ARG A 1 145 ? 13.700 3.893 -5.995 1.00 93.31 145 ARG A C 1
ATOM 1167 O O . ARG A 1 145 ? 13.689 4.616 -4.998 1.00 93.31 145 ARG A O 1
ATOM 1174 N N . ASP A 1 146 ? 14.736 3.792 -6.822 1.00 92.00 146 ASP A N 1
ATOM 1175 C CA . ASP A 1 146 ? 16.019 4.464 -6.603 1.00 92.00 146 ASP A CA 1
ATOM 1176 C C . ASP A 1 146 ? 15.937 5.976 -6.880 1.00 92.00 146 ASP A C 1
ATOM 1178 O O . ASP A 1 146 ? 16.651 6.771 -6.262 1.00 92.00 146 ASP A O 1
ATOM 1182 N N . ASN A 1 147 ? 15.033 6.405 -7.770 1.00 91.69 147 ASN A N 1
ATOM 1183 C CA . ASN A 1 147 ? 14.817 7.816 -8.093 1.00 91.69 147 ASN A CA 1
ATOM 1184 C C . ASN A 1 147 ? 13.318 8.167 -8.261 1.00 91.69 147 ASN A C 1
ATOM 1186 O O . ASN A 1 147 ? 12.861 8.421 -9.380 1.00 91.69 147 ASN A O 1
ATOM 1190 N N . PRO A 1 148 ? 12.552 8.265 -7.157 1.00 91.06 148 PRO A N 1
ATOM 1191 C CA . PRO A 1 148 ? 11.100 8.463 -7.173 1.00 91.06 148 PRO A CA 1
ATOM 1192 C C . PRO A 1 148 ? 10.713 9.923 -7.473 1.00 91.06 148 PRO A C 1
ATOM 1194 O O . PRO A 1 148 ? 10.209 10.665 -6.628 1.00 91.06 148 PRO A O 1
ATOM 1197 N N . LYS A 1 149 ? 10.982 10.394 -8.688 1.00 89.69 149 LYS A N 1
ATOM 1198 C CA . LYS A 1 149 ? 10.582 11.726 -9.180 1.00 89.69 149 LYS A CA 1
ATOM 1199 C C . LYS A 1 149 ? 9.379 11.600 -10.113 1.00 89.69 149 LYS A C 1
ATOM 1201 O O . LYS A 1 149 ? 9.204 10.562 -10.735 1.00 89.69 149 LYS A O 1
ATOM 1206 N N . ASP A 1 150 ? 8.584 12.660 -10.266 1.00 87.44 150 ASP A N 1
ATOM 1207 C CA . ASP A 1 150 ? 7.416 12.644 -11.174 1.00 87.44 150 ASP A CA 1
ATOM 1208 C C . ASP A 1 150 ? 7.813 12.371 -12.617 1.00 87.44 150 ASP A C 1
ATOM 1210 O O . ASP A 1 150 ? 7.170 11.606 -13.332 1.00 87.44 150 ASP A O 1
ATOM 1214 N N . ILE A 1 151 ? 8.926 12.969 -13.033 1.00 88.56 151 ILE A N 1
ATOM 1215 C CA . ILE A 1 151 ? 9.478 12.715 -14.353 1.00 88.56 151 ILE A CA 1
ATOM 1216 C C . ILE A 1 151 ? 9.891 11.248 -14.501 1.00 88.56 151 ILE A C 1
ATOM 1218 O O . ILE A 1 151 ? 9.634 10.667 -15.541 1.00 88.56 151 ILE A O 1
ATOM 1222 N N . GLN A 1 152 ? 10.392 10.590 -13.455 1.00 89.25 152 GLN A N 1
ATOM 1223 C CA . GLN A 1 152 ? 10.741 9.165 -13.485 1.00 89.25 152 GLN A CA 1
ATOM 1224 C C . GLN A 1 152 ? 9.523 8.249 -13.410 1.00 89.25 152 GLN A C 1
ATOM 1226 O O . GLN A 1 152 ? 9.556 7.163 -13.974 1.00 89.25 152 GLN A O 1
ATOM 1231 N N . TYR A 1 153 ? 8.442 8.693 -12.770 1.00 91.00 153 TYR A N 1
ATOM 1232 C CA . TYR A 1 153 ? 7.173 7.970 -12.770 1.00 91.00 153 TYR A CA 1
ATOM 1233 C C . TYR A 1 153 ? 6.631 7.794 -14.198 1.00 91.00 153 TYR A C 1
ATOM 1235 O O . TYR A 1 153 ? 6.094 6.741 -14.528 1.00 91.00 153 TYR A O 1
ATOM 1243 N N . THR A 1 154 ? 6.826 8.804 -15.050 1.00 91.38 154 THR A N 1
ATOM 1244 C CA . THR A 1 154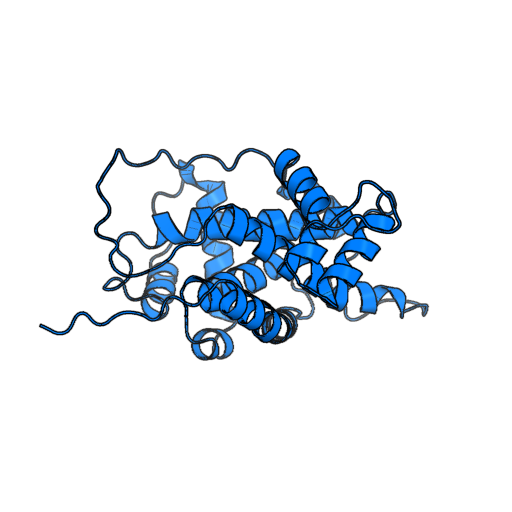 ? 6.324 8.838 -16.435 1.00 91.38 154 THR A CA 1
ATOM 1245 C C . THR A 1 154 ? 7.377 8.511 -17.496 1.00 91.38 154 THR A C 1
ATOM 1247 O O . THR A 1 154 ? 7.012 8.229 -18.634 1.00 91.38 154 THR A O 1
ATOM 1250 N N . SER A 1 155 ? 8.667 8.524 -17.147 1.00 88.00 155 SER A N 1
ATOM 1251 C CA . SER A 1 155 ? 9.757 8.257 -18.091 1.00 88.00 155 SER A CA 1
ATOM 1252 C C . SER A 1 155 ? 9.740 6.816 -18.586 1.00 88.00 155 SER A C 1
ATOM 1254 O O . SER A 1 155 ? 9.671 5.875 -17.797 1.00 88.00 155 SER A O 1
ATOM 1256 N N . SER A 1 156 ? 9.883 6.669 -19.899 1.00 85.19 156 SER A N 1
ATOM 1257 C CA . SER A 1 156 ? 10.124 5.395 -20.565 1.00 85.19 156 SER A CA 1
ATOM 1258 C C . SER A 1 156 ? 11.424 4.739 -20.098 1.00 85.19 156 SER A C 1
ATOM 1260 O O . SER A 1 156 ? 12.475 5.378 -20.008 1.00 85.19 156 SER A O 1
ATOM 1262 N N . TYR A 1 157 ? 11.361 3.438 -19.850 1.00 83.94 157 TYR A N 1
ATOM 1263 C CA . TYR A 1 157 ? 12.493 2.587 -19.527 1.00 83.94 157 TYR A CA 1
ATOM 1264 C C . TYR A 1 157 ? 13.143 2.062 -20.809 1.00 83.94 157 TYR A C 1
ATOM 1266 O O . TYR A 1 157 ? 12.471 1.453 -21.641 1.00 83.94 157 TYR A O 1
ATOM 1274 N N . ARG A 1 158 ? 14.459 2.282 -20.957 1.00 80.25 158 ARG A N 1
ATOM 1275 C CA . ARG A 1 158 ? 15.288 1.784 -22.079 1.00 80.25 158 ARG A CA 1
ATOM 1276 C C . ARG A 1 158 ? 14.684 2.044 -23.470 1.00 80.25 158 ARG A C 1
ATOM 1278 O O . ARG A 1 158 ? 14.665 1.147 -24.306 1.00 80.25 158 ARG A O 1
ATOM 1285 N N . ASP A 1 159 ? 14.172 3.255 -23.691 1.00 73.50 159 ASP A N 1
ATOM 1286 C CA . ASP A 1 159 ? 13.527 3.680 -24.946 1.00 73.50 159 ASP A CA 1
ATOM 1287 C C . ASP A 1 159 ? 12.274 2.865 -25.348 1.00 73.50 159 ASP A C 1
ATOM 1289 O O . ASP A 1 159 ? 11.837 2.927 -26.497 1.00 73.50 159 ASP A O 1
ATOM 1293 N N . GLY A 1 160 ? 11.679 2.109 -24.416 1.00 75.44 160 GLY A N 1
ATOM 1294 C CA . GLY A 1 160 ? 10.441 1.350 -24.619 1.00 75.44 160 GLY A CA 1
ATOM 1295 C C . GLY A 1 160 ? 9.181 2.032 -24.067 1.00 75.44 160 GLY A C 1
ATOM 1296 O O . GLY A 1 160 ? 9.228 3.110 -23.478 1.00 75.44 160 GLY A O 1
ATOM 1297 N N . ASP A 1 161 ? 8.036 1.358 -24.197 1.00 81.50 161 ASP A N 1
ATOM 1298 C CA . ASP A 1 161 ? 6.728 1.861 -23.731 1.00 81.50 161 ASP A CA 1
ATOM 1299 C C . ASP A 1 161 ? 6.483 1.665 -22.221 1.00 81.50 161 ASP A C 1
ATOM 1301 O O . ASP A 1 161 ? 5.428 2.021 -21.693 1.00 81.50 161 ASP A O 1
ATOM 1305 N N . TRP A 1 162 ? 7.442 1.081 -21.501 1.00 87.56 162 TRP A N 1
ATOM 1306 C CA . TRP A 1 162 ? 7.296 0.773 -20.082 1.00 87.56 162 TRP A CA 1
ATOM 1307 C C . TRP A 1 162 ? 7.743 1.946 -19.212 1.00 87.56 162 TRP A C 1
ATOM 1309 O O . TRP A 1 162 ? 8.897 2.355 -19.249 1.00 87.56 162 TRP A O 1
ATOM 1319 N N . SER A 1 163 ? 6.842 2.444 -18.374 1.00 94.00 163 SER A N 1
ATOM 1320 C CA . SER A 1 163 ? 7.122 3.375 -17.278 1.00 94.00 163 SER A CA 1
ATOM 1321 C C . SER A 1 163 ? 6.370 2.920 -16.029 1.00 94.00 163 SER A C 1
ATOM 1323 O O . SER A 1 163 ? 5.450 2.101 -16.122 1.00 94.00 163 SER A O 1
ATOM 1325 N N . ALA A 1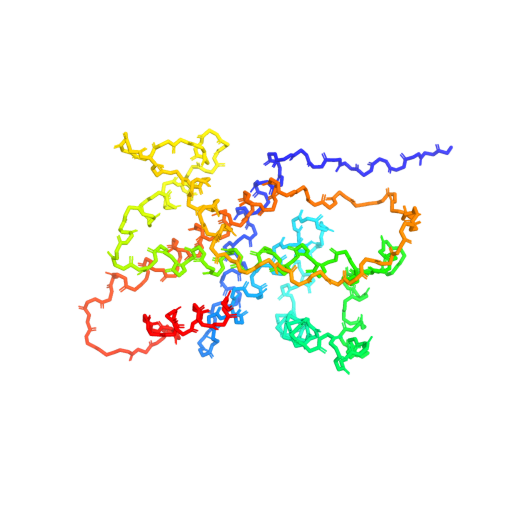 164 ? 6.729 3.439 -14.851 1.00 94.69 164 ALA A N 1
ATOM 1326 C CA . ALA A 1 164 ? 6.010 3.094 -13.625 1.00 94.69 164 ALA A CA 1
ATOM 1327 C C . ALA A 1 164 ? 4.520 3.468 -13.742 1.00 94.69 164 ALA A C 1
ATOM 1329 O O . ALA A 1 164 ? 3.656 2.684 -13.358 1.00 94.69 164 ALA A O 1
ATOM 1330 N N . SER A 1 165 ? 4.202 4.609 -14.364 1.00 95.31 165 SER A N 1
ATOM 1331 C CA . SER A 1 165 ? 2.820 5.006 -14.634 1.00 95.31 165 SER A CA 1
ATOM 1332 C C . SER A 1 165 ? 2.116 4.069 -15.612 1.00 95.31 165 SER A C 1
ATOM 1334 O O . SER A 1 165 ? 0.954 3.740 -15.396 1.00 95.31 165 SER A O 1
ATOM 1336 N N . ALA A 1 166 ? 2.793 3.618 -16.675 1.00 93.62 166 ALA A N 1
ATOM 1337 C CA . ALA A 1 166 ? 2.207 2.686 -17.640 1.00 93.62 166 ALA A CA 1
ATOM 1338 C C . ALA A 1 166 ? 1.889 1.329 -16.993 1.00 93.62 166 ALA A C 1
ATOM 1340 O O . ALA A 1 166 ? 0.823 0.771 -17.238 1.00 93.62 166 ALA A O 1
ATOM 1341 N N . ILE A 1 167 ? 2.772 0.839 -16.115 1.00 94.62 167 ILE A N 1
ATOM 1342 C CA . ILE A 1 167 ? 2.556 -0.388 -15.337 1.00 94.62 167 ILE A CA 1
ATOM 1343 C C . ILE A 1 167 ? 1.334 -0.237 -14.431 1.00 94.62 167 ILE A C 1
ATOM 1345 O O . ILE A 1 167 ? 0.426 -1.062 -14.492 1.00 94.62 167 ILE A O 1
ATOM 1349 N N . ILE A 1 168 ? 1.283 0.827 -13.622 1.00 94.94 168 ILE A N 1
ATOM 1350 C CA . ILE A 1 168 ? 0.159 1.064 -12.708 1.00 94.94 168 ILE A CA 1
ATOM 1351 C C . ILE A 1 168 ? -1.155 1.209 -13.469 1.00 94.94 168 ILE A C 1
ATOM 1353 O O . ILE A 1 168 ? -2.144 0.594 -13.083 1.00 94.94 168 ILE A O 1
ATOM 1357 N N . ASN A 1 169 ? -1.176 1.974 -14.561 1.00 92.75 169 ASN A N 1
ATOM 1358 C CA . ASN A 1 169 ? -2.386 2.147 -15.361 1.00 92.75 169 ASN A CA 1
ATOM 1359 C C . ASN A 1 169 ? -2.857 0.816 -15.950 1.00 92.75 169 ASN A C 1
ATOM 1361 O O . ASN A 1 169 ? -4.033 0.489 -15.832 1.00 92.75 169 ASN A O 1
ATOM 1365 N N . ARG A 1 170 ? -1.938 0.006 -16.484 1.00 91.25 170 ARG A N 1
ATOM 1366 C CA . ARG A 1 170 ? -2.260 -1.331 -16.991 1.00 91.25 170 ARG A CA 1
ATOM 1367 C C . ARG A 1 170 ? -2.831 -2.242 -15.903 1.00 91.25 170 ARG A C 1
ATOM 1369 O O . ARG A 1 170 ? -3.781 -2.976 -16.153 1.00 91.25 170 ARG A O 1
ATOM 1376 N N . VAL A 1 171 ? -2.271 -2.187 -14.694 1.00 91.75 171 VAL A N 1
ATOM 1377 C CA . VAL A 1 171 ? -2.780 -2.930 -13.534 1.00 91.75 171 VAL A CA 1
ATOM 1378 C C . VAL A 1 171 ? -4.188 -2.461 -13.169 1.00 91.75 171 VAL A C 1
ATOM 1380 O O . VAL A 1 171 ? -5.083 -3.288 -13.023 1.00 91.75 171 VAL A O 1
ATOM 1383 N N . VAL A 1 172 ? -4.414 -1.151 -13.078 1.00 90.62 172 VAL A N 1
ATOM 1384 C CA . VAL A 1 172 ? -5.730 -0.575 -12.762 1.00 90.62 172 VAL A CA 1
ATOM 1385 C C . VAL A 1 172 ? -6.777 -0.959 -13.806 1.00 90.62 172 VAL A C 1
ATOM 1387 O O . VAL A 1 172 ? -7.897 -1.289 -13.437 1.00 90.62 172 VAL A O 1
ATOM 1390 N N . GLU A 1 173 ? -6.415 -0.961 -15.090 1.00 88.69 173 GLU A N 1
ATOM 1391 C CA . GLU A 1 173 ? -7.288 -1.404 -16.186 1.00 88.69 173 GLU A CA 1
ATOM 1392 C C . GLU A 1 173 ? -7.654 -2.893 -16.096 1.00 88.69 173 GLU A C 1
ATOM 1394 O O . GLU A 1 173 ? -8.708 -3.294 -16.587 1.00 88.69 173 GLU A O 1
ATOM 1399 N N . SER A 1 174 ? -6.794 -3.709 -15.478 1.00 84.25 174 SER A N 1
ATOM 1400 C CA . SER A 1 174 ? -7.020 -5.146 -15.294 1.00 84.25 174 SER A CA 1
ATOM 1401 C C . SER A 1 174 ? -7.786 -5.507 -14.019 1.00 84.25 174 SER A C 1
ATOM 1403 O O . SER A 1 174 ? -8.302 -6.618 -13.923 1.00 84.25 174 SER A O 1
ATOM 1405 N N . LEU A 1 175 ? -7.867 -4.592 -13.046 1.00 81.31 175 LEU A N 1
ATOM 1406 C CA . LEU A 1 175 ? -8.592 -4.820 -11.799 1.00 81.31 175 LEU A CA 1
ATOM 1407 C C . LEU A 1 175 ? -10.109 -4.713 -12.026 1.00 81.31 175 LEU A C 1
ATOM 1409 O O . LEU A 1 175 ? -10.562 -3.834 -12.769 1.00 81.31 175 LEU A O 1
ATOM 1413 N N . PRO A 1 176 ? -10.924 -5.549 -11.358 1.00 72.38 176 PRO A N 1
ATOM 1414 C CA . PRO A 1 176 ? -12.365 -5.379 -11.378 1.00 72.38 176 PRO A CA 1
ATOM 1415 C C . PRO A 1 176 ? -12.725 -3.989 -10.829 1.00 72.38 176 PRO A C 1
ATOM 1417 O O . PRO A 1 176 ? -12.077 -3.495 -9.898 1.00 72.38 176 PRO A O 1
ATOM 1420 N N . PRO A 1 177 ? -13.754 -3.322 -11.384 1.00 58.81 177 PRO A N 1
ATOM 1421 C CA . PRO A 1 177 ? -14.199 -2.046 -10.853 1.00 58.81 177 PRO A CA 1
ATOM 1422 C C . PRO A 1 177 ? -14.596 -2.243 -9.391 1.00 58.81 177 PRO A C 1
ATOM 1424 O O . PRO A 1 177 ? -15.500 -3.025 -9.101 1.00 58.81 177 PRO A O 1
ATOM 1427 N N . VAL A 1 178 ? -13.918 -1.524 -8.490 1.00 59.41 178 VAL A N 1
ATOM 1428 C CA . VAL A 1 178 ? -14.195 -1.517 -7.047 1.00 59.41 178 VAL A CA 1
ATOM 1429 C C . VAL A 1 178 ? -15.706 -1.396 -6.866 1.00 59.41 178 VAL A C 1
ATOM 1431 O O . VAL A 1 178 ? -16.301 -0.398 -7.294 1.00 59.41 178 VAL A O 1
ATOM 1434 N N . ALA A 1 179 ? -16.328 -2.439 -6.302 1.00 48.88 179 ALA A N 1
ATOM 1435 C CA . ALA A 1 179 ? -17.763 -2.493 -6.085 1.00 48.88 179 ALA A CA 1
ATOM 1436 C C . ALA A 1 179 ? -18.157 -1.220 -5.339 1.00 48.88 179 ALA A C 1
ATOM 1438 O O . ALA A 1 179 ? -17.696 -0.951 -4.225 1.00 48.88 179 ALA A O 1
ATOM 1439 N N . ARG A 1 180 ? -18.936 -0.372 -6.016 1.00 43.06 180 ARG A N 1
ATOM 1440 C CA . ARG A 1 180 ? -19.403 0.885 -5.450 1.00 43.06 180 ARG A CA 1
ATOM 1441 C C . ARG A 1 180 ? -20.283 0.523 -4.266 1.00 43.06 180 ARG A C 1
ATOM 1443 O O . ARG A 1 180 ? -21.415 0.078 -4.464 1.00 43.06 180 ARG A O 1
ATOM 1450 N N . THR A 1 181 ? -19.805 0.771 -3.049 1.00 40.44 181 THR A N 1
ATOM 1451 C CA . THR A 1 181 ? -20.722 1.038 -1.944 1.00 40.44 181 THR A CA 1
ATOM 1452 C C . THR A 1 181 ? -21.684 2.099 -2.468 1.00 40.44 181 THR A C 1
ATOM 1454 O O . THR A 1 181 ? -21.263 3.128 -3.006 1.00 40.44 181 THR A O 1
ATOM 1457 N N . LYS A 1 182 ? -22.984 1.783 -2.481 1.00 38.00 182 LYS A N 1
ATOM 1458 C CA . LYS A 1 182 ? -24.021 2.693 -2.974 1.00 38.00 182 LYS A CA 1
ATOM 1459 C C . LYS A 1 182 ? -23.809 4.019 -2.258 1.00 38.00 182 LYS A C 1
ATOM 1461 O O . LYS A 1 182 ? -24.011 4.090 -1.050 1.00 38.00 182 LYS A O 1
ATOM 1466 N N . SER A 1 183 ? -23.335 5.031 -2.983 1.00 36.19 183 SER A N 1
ATOM 1467 C CA . SER A 1 183 ? -23.026 6.324 -2.388 1.00 36.19 183 SER A CA 1
ATOM 1468 C C . SER A 1 183 ? -24.279 6.825 -1.671 1.00 36.19 183 SER A C 1
ATOM 1470 O O . SER A 1 183 ? -25.325 6.927 -2.322 1.00 36.19 183 SER A O 1
ATOM 1472 N N . PRO A 1 184 ? -24.222 7.150 -0.369 1.00 37.66 184 PRO A N 1
ATOM 1473 C CA . PRO A 1 184 ? -25.284 7.916 0.244 1.00 37.66 184 PRO A CA 1
ATOM 1474 C C . PRO A 1 184 ? -25.348 9.237 -0.520 1.00 37.66 184 PRO A C 1
ATOM 1476 O O . PRO A 1 184 ? -24.365 9.971 -0.624 1.00 37.66 184 PRO A O 1
ATOM 1479 N N . THR A 1 185 ? -26.497 9.487 -1.135 1.00 35.88 185 THR A N 1
ATOM 1480 C CA . THR A 1 185 ? -26.872 10.727 -1.814 1.00 35.88 185 THR A CA 1
ATOM 1481 C C . THR A 1 185 ? -26.279 11.954 -1.125 1.00 35.88 185 THR A C 1
ATOM 1483 O O . THR A 1 185 ? -26.650 12.253 0.005 1.00 35.88 185 THR A O 1
ATOM 1486 N N . THR A 1 186 ? -25.382 12.653 -1.831 1.00 40.31 186 THR A N 1
ATOM 1487 C CA . THR A 1 186 ? -25.118 14.102 -1.741 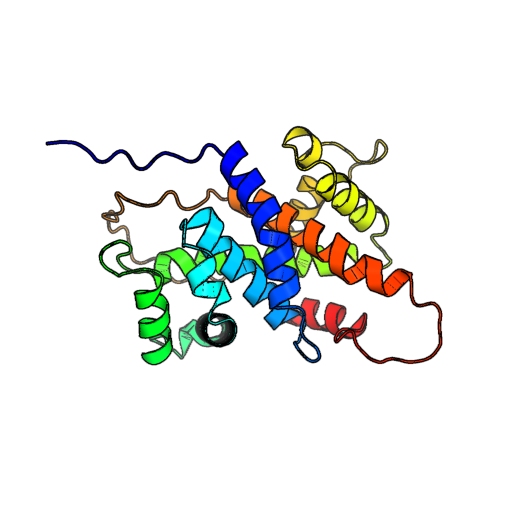1.00 40.31 186 THR A CA 1
ATOM 1488 C C . THR A 1 186 ? -25.424 14.748 -0.385 1.00 40.31 186 THR A C 1
ATOM 1490 O O . THR A 1 186 ? -26.238 15.666 -0.296 1.00 40.31 186 THR A O 1
ATOM 1493 N N . SER A 1 187 ? -24.759 14.305 0.678 1.00 35.84 187 SER A N 1
ATOM 1494 C CA . SER A 1 187 ? -24.597 15.132 1.868 1.00 35.84 187 SER A CA 1
ATOM 1495 C C . SER A 1 187 ? -23.324 15.936 1.656 1.00 35.84 187 SER A C 1
ATOM 1497 O O . SER A 1 187 ? -22.258 15.364 1.429 1.00 35.84 187 SER A O 1
ATOM 1499 N N . LYS A 1 188 ? -23.432 17.268 1.645 1.00 38.28 188 LYS A N 1
ATOM 1500 C CA . LYS A 1 188 ? -22.263 18.152 1.679 1.00 38.28 188 LYS A CA 1
ATOM 1501 C C . LYS A 1 188 ? -21.488 17.809 2.949 1.00 38.28 188 LYS A C 1
ATOM 1503 O O . LYS A 1 188 ? -21.901 18.191 4.040 1.00 38.28 188 LYS A O 1
ATOM 1508 N N . SER A 1 189 ? -20.422 17.029 2.790 1.00 39.53 189 SER A N 1
ATOM 1509 C CA . SER A 1 189 ? -19.611 16.552 3.901 1.00 39.53 189 SER A CA 1
ATOM 1510 C C . SER A 1 189 ? -18.990 17.754 4.626 1.00 39.53 189 SER A C 1
ATOM 1512 O O . SER A 1 189 ? -18.363 18.587 3.966 1.00 39.53 189 SER A O 1
ATOM 1514 N N . PRO A 1 190 ? -19.151 17.879 5.956 1.00 40.50 190 PRO A N 1
ATOM 1515 C CA . PRO A 1 190 ? -18.542 18.934 6.758 1.00 40.50 190 PRO A CA 1
ATOM 1516 C C . PRO A 1 190 ? -17.059 18.629 7.031 1.00 40.50 190 PRO A C 1
ATOM 1518 O O . PRO A 1 190 ? -16.577 18.791 8.149 1.00 40.50 190 PRO A O 1
ATOM 1521 N N . PHE A 1 191 ? -16.325 18.156 6.023 1.00 43.91 191 PHE A N 1
ATOM 1522 C CA . PHE A 1 191 ? -14.902 17.889 6.151 1.00 43.91 191 PHE A CA 1
ATOM 1523 C C . PHE A 1 191 ? -14.124 19.181 5.914 1.00 43.91 191 PHE A C 1
ATOM 1525 O O . PHE A 1 191 ? -13.969 19.642 4.786 1.00 43.91 191 PHE A O 1
ATOM 1532 N N . THR A 1 192 ? -13.651 19.783 6.999 1.00 45.91 192 THR A N 1
ATOM 1533 C CA . THR A 1 192 ? -12.784 20.968 6.979 1.00 45.91 192 THR A CA 1
ATOM 1534 C C . THR A 1 192 ? -11.316 20.632 7.270 1.00 45.91 192 THR A C 1
ATOM 1536 O O . THR A 1 192 ? -10.499 21.546 7.317 1.00 45.91 192 THR A O 1
ATOM 1539 N N . GLY A 1 193 ? -10.957 19.350 7.459 1.00 44.50 193 GLY A N 1
ATOM 1540 C CA . GLY A 1 193 ? -9.714 18.988 8.159 1.00 44.50 193 GLY A CA 1
ATOM 1541 C C . GLY A 1 193 ? -8.723 18.022 7.499 1.00 44.50 193 GLY A C 1
ATOM 1542 O O . GLY A 1 193 ? -7.602 17.949 7.986 1.00 44.50 193 GLY A O 1
ATOM 1543 N N . GLY A 1 194 ? -9.050 17.299 6.422 1.00 53.09 194 GLY A N 1
ATOM 1544 C CA . GLY A 1 194 ? -8.112 16.329 5.832 1.00 53.09 194 GLY A CA 1
ATOM 1545 C C . GLY A 1 194 ? -8.061 16.366 4.305 1.00 53.09 194 GLY A C 1
ATOM 1546 O O . GLY A 1 194 ? -9.076 16.310 3.614 1.00 53.09 194 GLY A O 1
ATOM 1547 N N . ASN A 1 195 ? -6.856 16.439 3.753 1.00 66.69 195 ASN A N 1
ATOM 1548 C CA . ASN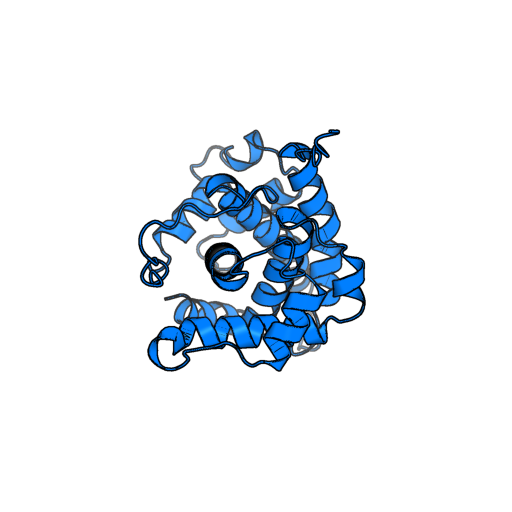 A 1 195 ? -6.634 16.333 2.314 1.00 66.69 195 ASN A CA 1
ATOM 1549 C C . ASN A 1 195 ? -6.560 14.848 1.939 1.00 66.69 195 ASN A C 1
ATOM 1551 O O . ASN A 1 195 ? -5.453 14.306 1.840 1.00 66.69 195 ASN A O 1
ATOM 1555 N N . LEU A 1 196 ? -7.720 14.199 1.758 1.00 73.94 196 LEU A N 1
ATOM 1556 C CA . LEU A 1 196 ? -7.770 12.875 1.128 1.00 73.94 196 LEU A CA 1
ATOM 1557 C C . LEU A 1 196 ? -6.999 12.924 -0.196 1.00 73.94 196 LEU A C 1
ATOM 1559 O O . LEU A 1 196 ? -7.079 13.936 -0.902 1.00 73.94 196 LEU A O 1
ATOM 1563 N N . PRO A 1 197 ? -6.236 11.874 -0.531 1.00 81.81 197 PRO A N 1
ATOM 1564 C CA . PRO A 1 197 ? -5.473 11.890 -1.758 1.00 81.81 197 PRO A CA 1
ATOM 1565 C C . PRO A 1 197 ? -6.395 11.883 -2.966 1.00 81.81 197 PRO A C 1
ATOM 1567 O O . PRO A 1 197 ? -7.432 11.218 -3.001 1.00 81.81 197 PRO A O 1
ATOM 1570 N N . THR A 1 198 ? -5.973 12.605 -3.990 1.00 86.44 198 THR A N 1
ATOM 1571 C CA . THR A 1 198 ? -6.521 12.457 -5.330 1.00 86.44 198 THR A CA 1
ATOM 1572 C C . THR A 1 198 ? -6.254 11.048 -5.867 1.00 86.44 198 THR A C 1
ATOM 1574 O O . THR A 1 198 ? -5.416 10.295 -5.356 1.00 86.44 198 THR A O 1
ATOM 1577 N N . GLN A 1 199 ? -6.953 10.682 -6.941 1.00 86.25 199 GLN A N 1
ATOM 1578 C CA . GLN A 1 199 ? -6.685 9.425 -7.634 1.00 86.25 199 GLN A CA 1
ATOM 1579 C C . GLN A 1 199 ? -5.225 9.355 -8.105 1.00 86.25 199 GLN A C 1
ATOM 1581 O O . GLN A 1 199 ? -4.565 8.358 -7.843 1.00 86.25 199 GLN A O 1
ATOM 1586 N N . ASP A 1 200 ? -4.694 10.421 -8.713 1.00 88.69 200 ASP A N 1
ATOM 1587 C CA . ASP A 1 200 ? -3.292 10.490 -9.156 1.00 88.69 200 ASP A CA 1
ATOM 1588 C C . ASP A 1 200 ? -2.306 10.275 -7.996 1.00 88.69 200 ASP A C 1
ATOM 1590 O O . ASP A 1 200 ? -1.396 9.451 -8.093 1.00 88.69 200 ASP A O 1
ATOM 1594 N N . GLU A 1 201 ? -2.535 10.927 -6.851 1.00 89.06 201 GLU A N 1
ATOM 1595 C CA . GLU A 1 201 ? -1.723 10.711 -5.647 1.00 89.06 201 GLU A CA 1
ATOM 1596 C C . GLU A 1 201 ? -1.801 9.265 -5.144 1.00 89.06 201 GLU A C 1
ATOM 1598 O O . GLU A 1 201 ? -0.790 8.711 -4.709 1.00 89.06 201 GLU A O 1
ATOM 1603 N N . THR A 1 202 ? -2.976 8.636 -5.229 1.00 89.88 202 THR A N 1
ATOM 1604 C CA . THR A 1 202 ? -3.172 7.229 -4.850 1.00 89.88 202 THR A CA 1
ATOM 1605 C C . THR A 1 202 ? -2.404 6.2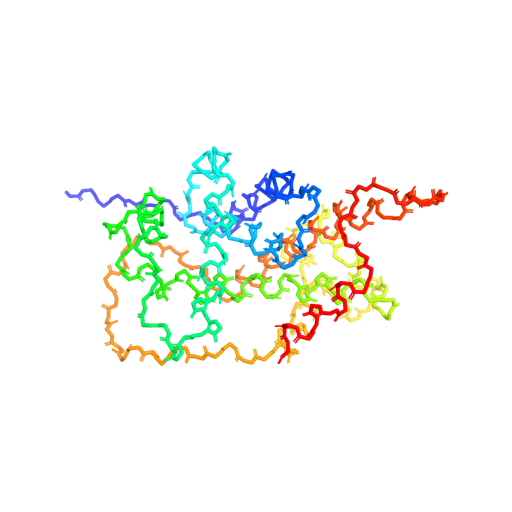95 -5.786 1.00 89.88 202 THR A C 1
ATOM 1607 O O . THR A 1 202 ? -1.732 5.380 -5.311 1.00 89.88 202 THR A O 1
ATOM 1610 N N . LEU A 1 203 ? -2.427 6.548 -7.100 1.00 92.19 203 LEU A N 1
ATOM 1611 C CA . LEU A 1 203 ? -1.684 5.763 -8.093 1.00 92.19 203 LEU A CA 1
ATOM 1612 C C . LEU A 1 203 ? -0.168 5.895 -7.905 1.00 92.19 203 LEU A C 1
ATOM 1614 O O . LEU A 1 203 ? 0.545 4.891 -7.869 1.00 92.19 203 LEU A O 1
ATOM 1618 N N . LYS A 1 204 ? 0.333 7.120 -7.707 1.00 92.44 204 LYS A N 1
ATOM 1619 C CA . LYS A 1 204 ? 1.753 7.361 -7.412 1.00 92.44 204 LYS A CA 1
ATOM 1620 C C . LYS A 1 204 ? 2.177 6.710 -6.100 1.00 92.44 204 LYS A C 1
ATOM 1622 O O . LYS A 1 204 ? 3.256 6.123 -6.031 1.00 92.44 204 LYS A O 1
ATOM 1627 N N . ALA A 1 205 ? 1.345 6.792 -5.061 1.00 91.94 205 ALA A N 1
ATOM 1628 C CA . ALA A 1 205 ? 1.604 6.109 -3.800 1.00 91.94 205 ALA A CA 1
ATOM 1629 C C . ALA A 1 205 ? 1.658 4.591 -3.995 1.00 91.94 205 ALA A C 1
ATOM 1631 O O . ALA A 1 205 ? 2.603 3.965 -3.525 1.00 91.94 205 ALA A O 1
ATOM 1632 N N . ALA A 1 206 ? 0.724 4.009 -4.750 1.00 93.81 206 ALA A N 1
ATOM 1633 C CA . ALA A 1 206 ? 0.743 2.586 -5.066 1.00 93.81 206 ALA A CA 1
ATOM 1634 C C . ALA A 1 206 ? 2.041 2.180 -5.783 1.00 93.81 206 ALA A C 1
ATOM 1636 O O . ALA A 1 206 ? 2.683 1.210 -5.382 1.00 93.81 206 ALA A O 1
ATOM 1637 N N . ALA A 1 207 ? 2.486 2.972 -6.766 1.00 94.88 207 ALA A N 1
ATOM 1638 C CA . ALA A 1 207 ? 3.757 2.761 -7.458 1.00 94.88 207 ALA A CA 1
ATOM 1639 C C . ALA A 1 207 ? 4.954 2.765 -6.499 1.00 94.88 207 ALA A C 1
ATOM 1641 O O . ALA A 1 207 ? 5.836 1.913 -6.594 1.00 94.88 207 ALA A O 1
ATOM 1642 N N . LEU A 1 208 ? 4.983 3.715 -5.560 1.00 94.06 208 LEU A N 1
ATOM 1643 C CA . LEU A 1 208 ? 6.045 3.819 -4.561 1.00 94.06 208 LEU A CA 1
ATOM 1644 C C . LEU A 1 208 ? 6.035 2.632 -3.601 1.00 94.06 208 LEU A C 1
ATOM 1646 O O . LEU A 1 208 ? 7.087 2.076 -3.311 1.00 94.06 208 LEU A O 1
ATOM 1650 N N . VAL A 1 209 ? 4.869 2.224 -3.101 1.00 93.81 209 VAL A N 1
ATOM 1651 C CA . VAL A 1 209 ? 4.787 1.080 -2.185 1.00 93.81 209 VAL A CA 1
ATOM 1652 C C . VAL A 1 209 ? 5.180 -0.205 -2.908 1.00 93.81 209 VAL A C 1
ATOM 1654 O O . VAL A 1 209 ? 6.028 -0.943 -2.409 1.00 93.81 209 VAL A O 1
ATOM 1657 N N . ALA A 1 210 ? 4.642 -0.442 -4.106 1.00 94.81 210 ALA A N 1
ATOM 1658 C CA . ALA A 1 210 ? 4.980 -1.610 -4.909 1.00 94.81 210 ALA A CA 1
ATOM 1659 C C . ALA A 1 210 ? 6.479 -1.658 -5.243 1.00 94.81 210 ALA A C 1
ATOM 1661 O O . ALA A 1 210 ? 7.099 -2.709 -5.098 1.00 94.81 210 ALA A O 1
ATOM 1662 N N . SER A 1 211 ? 7.097 -0.528 -5.607 1.00 94.69 211 SER A N 1
ATOM 1663 C CA . SER A 1 211 ? 8.529 -0.485 -5.921 1.00 94.69 211 SER A CA 1
ATOM 1664 C C . SER A 1 211 ? 9.408 -0.806 -4.710 1.00 94.69 211 SER A C 1
ATOM 1666 O O . SER A 1 211 ? 10.398 -1.532 -4.838 1.00 94.69 211 SER A O 1
ATOM 1668 N N . GLN A 1 212 ? 9.023 -0.342 -3.516 1.00 93.31 212 GLN A N 1
ATOM 1669 C CA . GLN A 1 212 ? 9.717 -0.672 -2.269 1.00 93.31 212 GLN A CA 1
ATOM 1670 C C . GLN A 1 212 ? 9.553 -2.148 -1.897 1.00 93.31 212 GLN A C 1
ATOM 1672 O O . GLN A 1 212 ? 10.538 -2.793 -1.534 1.00 93.31 212 GLN A O 1
ATOM 1677 N N . VAL A 1 213 ? 8.343 -2.701 -2.036 1.00 92.75 213 VAL A N 1
ATOM 1678 C CA . VAL A 1 213 ? 8.077 -4.130 -1.811 1.00 92.75 213 VAL A CA 1
ATOM 1679 C C . VAL A 1 213 ? 8.905 -4.986 -2.763 1.00 92.75 213 VAL A C 1
ATOM 1681 O O . VAL A 1 213 ? 9.645 -5.852 -2.299 1.00 92.75 213 VAL A O 1
ATOM 1684 N N . ILE A 1 214 ? 8.865 -4.700 -4.068 1.00 92.38 214 ILE A N 1
ATOM 1685 C CA . ILE A 1 214 ? 9.666 -5.401 -5.081 1.00 92.38 214 ILE A CA 1
ATOM 1686 C C . ILE A 1 214 ? 11.147 -5.328 -4.700 1.00 92.38 214 ILE A C 1
ATOM 1688 O O . ILE A 1 214 ? 11.823 -6.351 -4.624 1.00 92.38 214 ILE A O 1
ATOM 1692 N N . GLY A 1 215 ? 11.658 -4.145 -4.368 1.00 90.25 215 GLY A N 1
ATOM 1693 C CA . GLY A 1 215 ? 13.058 -3.962 -3.997 1.00 90.25 215 GLY A CA 1
ATOM 1694 C C . GLY A 1 215 ? 13.520 -4.732 -2.755 1.00 90.25 215 GLY A C 1
ATOM 1695 O O . GLY A 1 215 ? 14.664 -5.189 -2.719 1.00 90.25 215 GLY A O 1
ATOM 1696 N N . GLN A 1 216 ? 12.659 -4.876 -1.745 1.00 85.31 216 GLN A N 1
ATOM 1697 C CA . GLN A 1 216 ? 13.015 -5.455 -0.442 1.00 85.31 216 GLN A CA 1
ATOM 1698 C C . GLN A 1 216 ? 12.689 -6.947 -0.318 1.00 85.31 216 GLN A C 1
ATOM 1700 O O . GLN A 1 216 ? 13.438 -7.678 0.329 1.00 85.31 216 GLN A O 1
ATOM 1705 N N . VAL A 1 217 ? 11.595 -7.407 -0.925 1.00 77.81 217 VAL A 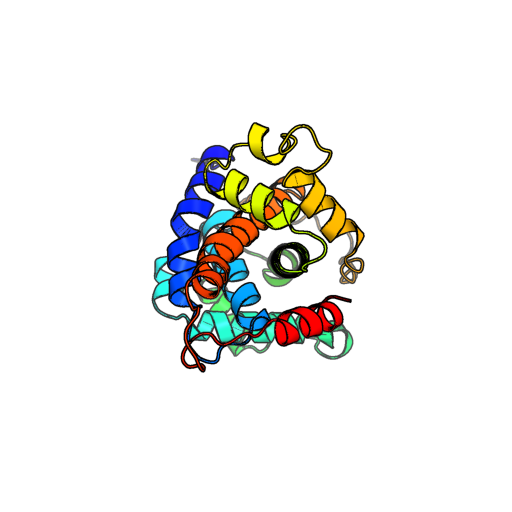N 1
ATOM 1706 C CA . VAL A 1 217 ? 11.127 -8.799 -0.832 1.00 77.81 217 VAL A CA 1
ATOM 1707 C C . VAL A 1 217 ? 11.801 -9.659 -1.901 1.00 77.81 217 VAL A C 1
ATOM 1709 O O . VAL A 1 217 ? 12.372 -10.705 -1.604 1.00 77.81 217 VAL A O 1
ATOM 1712 N N . THR A 1 218 ? 11.825 -9.189 -3.146 1.00 66.88 218 THR A N 1
ATOM 1713 C CA . THR A 1 218 ? 12.217 -10.020 -4.303 1.00 66.88 218 THR A CA 1
ATOM 1714 C C . THR A 1 218 ? 13.739 -10.078 -4.457 1.00 66.88 218 THR A C 1
ATOM 1716 O O . THR A 1 218 ? 14.313 -11.109 -4.803 1.00 66.88 218 THR A O 1
ATOM 1719 N N . GLY A 1 219 ? 14.439 -8.996 -4.086 1.00 58.94 219 GLY A N 1
ATOM 1720 C CA . GLY A 1 219 ? 15.905 -8.950 -4.059 1.00 58.94 219 GLY A CA 1
ATOM 1721 C C . GLY A 1 219 ? 16.542 -9.919 -3.053 1.00 58.94 219 GLY A C 1
ATOM 1722 O O . GLY A 1 219 ? 17.744 -10.184 -3.132 1.00 58.94 219 GLY A O 1
ATOM 1723 N N . ARG A 1 220 ? 15.753 -10.461 -2.116 1.00 54.09 220 ARG A N 1
ATOM 1724 C CA . ARG A 1 220 ? 16.190 -11.485 -1.158 1.00 54.09 220 ARG A CA 1
ATOM 1725 C C . ARG A 1 220 ? 15.960 -12.910 -1.667 1.00 54.09 220 ARG A C 1
ATOM 1727 O O . ARG A 1 220 ? 16.719 -13.793 -1.283 1.00 54.09 220 ARG A O 1
ATOM 1734 N N . LEU A 1 221 ? 15.015 -13.112 -2.589 1.00 49.00 221 LEU A N 1
ATOM 1735 C CA . LEU A 1 221 ? 14.792 -14.390 -3.276 1.00 49.00 221 LEU A CA 1
ATOM 1736 C C . LEU A 1 221 ? 15.909 -14.689 -4.293 1.00 49.00 221 LEU A C 1
ATOM 1738 O O . LEU A 1 221 ? 16.399 -15.812 -4.367 1.00 49.00 221 LEU A O 1
ATOM 1742 N N . SER A 1 222 ? 16.402 -13.676 -5.017 1.00 47.09 222 SER A N 1
ATOM 1743 C CA . SER A 1 222 ? 17.404 -13.875 -6.081 1.00 47.09 222 SER A CA 1
ATOM 1744 C C . SER A 1 222 ? 18.834 -14.155 -5.590 1.00 47.09 222 SER A C 1
ATOM 1746 O O . SER A 1 222 ? 19.690 -14.524 -6.391 1.00 47.09 222 SER A O 1
ATOM 1748 N N . LYS A 1 223 ? 19.137 -13.957 -4.298 1.00 49.62 223 LYS A N 1
ATOM 1749 C CA . LYS A 1 223 ? 20.471 -14.219 -3.714 1.00 49.62 223 LYS A CA 1
ATOM 1750 C C . LYS A 1 223 ? 20.595 -15.602 -3.056 1.00 49.62 223 LYS A C 1
ATOM 1752 O O . LYS A 1 223 ? 21.675 -15.943 -2.580 1.00 49.62 223 LYS A O 1
ATOM 1757 N N . GLY A 1 224 ? 19.525 -16.397 -3.040 1.00 41.03 224 GLY A N 1
ATOM 1758 C CA . GLY A 1 224 ? 19.472 -17.719 -2.414 1.00 41.03 224 GLY A CA 1
ATOM 1759 C C . GLY A 1 224 ? 19.590 -18.877 -3.406 1.00 41.03 224 GLY A C 1
ATOM 1760 O O . GLY A 1 224 ? 18.669 -19.672 -3.523 1.00 41.03 224 GLY A O 1
ATOM 1761 N N . SER A 1 225 ? 20.713 -19.013 -4.113 1.00 36.72 225 SER A N 1
ATOM 1762 C CA . SER A 1 225 ? 21.042 -20.241 -4.859 1.00 36.72 225 SER A CA 1
ATOM 1763 C C . SER A 1 225 ? 21.731 -21.261 -3.938 1.00 36.72 225 SER A C 1
ATOM 1765 O O . SER A 1 225 ? 22.913 -21.565 -4.098 1.00 36.72 225 SER A O 1
ATOM 1767 N N . GLY A 1 226 ? 20.997 -21.747 -2.936 1.00 36.56 226 GLY A N 1
ATOM 1768 C CA . GLY A 1 226 ? 21.380 -22.832 -2.025 1.00 36.56 226 GLY A CA 1
ATOM 1769 C C . GLY A 1 226 ? 20.143 -23.672 -1.672 1.00 36.56 226 GLY A C 1
ATOM 1770 O O . GLY A 1 226 ? 19.034 -23.140 -1.725 1.00 36.56 226 GLY A O 1
ATOM 1771 N N . PRO A 1 227 ? 20.278 -24.983 -1.395 1.00 42.31 227 PRO A N 1
ATOM 1772 C CA . PRO A 1 227 ? 19.130 -25.878 -1.332 1.00 42.31 227 PRO A CA 1
ATOM 1773 C C . PRO A 1 227 ? 18.312 -25.676 -0.046 1.00 42.31 227 PRO A C 1
ATOM 1775 O O . PRO A 1 227 ? 18.875 -25.563 1.037 1.00 42.31 227 PRO A O 1
ATOM 1778 N N . SER A 1 228 ? 16.988 -25.697 -0.234 1.00 43.34 228 SER A N 1
ATOM 1779 C CA . SER A 1 228 ? 15.881 -25.760 0.735 1.00 43.34 228 SER A CA 1
ATOM 1780 C C . SER A 1 228 ? 15.772 -24.651 1.790 1.00 43.34 228 SER A C 1
ATOM 1782 O O . SER A 1 228 ? 16.558 -24.588 2.727 1.00 43.34 228 SER A O 1
ATOM 1784 N N . HIS A 1 229 ? 14.715 -23.849 1.598 1.00 52.53 229 HIS A N 1
ATOM 1785 C CA . HIS A 1 229 ? 13.766 -23.306 2.578 1.00 52.53 229 HIS A CA 1
ATOM 1786 C C . HIS A 1 229 ? 14.218 -23.201 4.033 1.00 52.53 229 HIS A C 1
ATOM 1788 O O . HIS A 1 229 ? 14.451 -24.215 4.669 1.00 52.53 229 HIS A O 1
ATOM 1794 N N . ASP A 1 230 ? 14.198 -21.971 4.551 1.00 42.62 230 ASP A N 1
ATOM 1795 C CA . ASP A 1 230 ? 13.478 -21.617 5.781 1.00 42.62 230 ASP A CA 1
ATOM 1796 C C . ASP A 1 230 ? 13.575 -20.096 5.974 1.00 42.62 230 ASP A C 1
ATOM 1798 O O . ASP A 1 230 ? 14.629 -19.567 6.323 1.00 42.62 230 ASP A O 1
ATOM 1802 N N . GLY A 1 231 ? 12.493 -19.356 5.713 1.00 49.19 231 GLY A N 1
ATOM 1803 C CA . GLY A 1 231 ? 12.390 -17.993 6.251 1.00 49.19 231 GLY A CA 1
ATOM 1804 C C . GLY A 1 231 ? 11.544 -16.984 5.486 1.00 49.19 231 GLY A C 1
ATOM 1805 O O . GLY A 1 231 ? 11.068 -16.046 6.120 1.00 49.19 231 GLY A O 1
ATOM 1806 N N . TYR A 1 232 ? 11.318 -17.150 4.176 1.00 48.56 232 TYR A N 1
ATOM 1807 C CA . TYR A 1 232 ? 10.380 -16.287 3.444 1.00 48.56 232 TYR A CA 1
ATOM 1808 C C . TYR A 1 232 ? 9.056 -17.018 3.208 1.00 48.56 232 TYR A C 1
ATOM 1810 O O . TYR A 1 232 ? 9.090 -18.162 2.756 1.00 48.56 232 TYR A O 1
ATOM 1818 N N . PRO A 1 233 ? 7.914 -16.393 3.543 1.00 55.16 233 PRO A N 1
ATOM 1819 C CA . PRO A 1 233 ? 6.633 -17.090 3.580 1.00 55.16 233 PRO A CA 1
ATOM 1820 C C . PRO A 1 233 ? 6.013 -17.386 2.209 1.00 55.16 233 PRO A C 1
ATOM 1822 O O . PRO A 1 233 ? 5.175 -18.273 2.156 1.00 55.16 233 PRO A O 1
ATOM 1825 N N . TRP A 1 234 ? 6.420 -16.711 1.123 1.00 64.75 234 TRP A N 1
ATOM 1826 C CA . TRP A 1 234 ? 5.705 -16.793 -0.161 1.00 64.75 234 TRP A CA 1
ATOM 1827 C C . TRP A 1 234 ? 6.541 -17.454 -1.257 1.00 64.75 234 TRP A C 1
ATOM 1829 O O . TRP A 1 234 ? 7.662 -17.020 -1.540 1.00 64.75 234 TRP A O 1
ATOM 1839 N N . ASP A 1 235 ? 5.987 -18.479 -1.905 1.00 62.34 235 ASP A N 1
ATOM 1840 C CA . ASP A 1 235 ? 6.493 -18.987 -3.181 1.00 62.34 235 ASP A CA 1
ATOM 1841 C C . ASP A 1 235 ? 5.802 -18.268 -4.361 1.00 62.34 235 ASP A C 1
ATOM 1843 O O . ASP A 1 235 ? 4.812 -17.550 -4.200 1.00 62.34 235 ASP A O 1
ATOM 1847 N N . GLY A 1 236 ? 6.310 -18.453 -5.585 1.00 55.94 236 GLY A N 1
ATOM 1848 C CA . GLY A 1 236 ? 5.680 -17.883 -6.784 1.00 55.94 236 GLY A CA 1
ATOM 1849 C C . GLY A 1 236 ? 4.236 -18.358 -7.021 1.00 55.94 236 GLY A C 1
ATOM 1850 O O . GLY A 1 236 ? 3.515 -17.736 -7.794 1.00 55.94 236 GLY A O 1
ATOM 1851 N N . ARG A 1 237 ? 3.776 -19.429 -6.357 1.00 51.19 237 ARG A N 1
ATOM 1852 C CA . ARG A 1 237 ? 2.411 -19.959 -6.498 1.00 51.19 237 ARG A CA 1
ATOM 1853 C C . ARG A 1 237 ? 1.419 -19.208 -5.618 1.00 51.19 237 ARG A C 1
ATOM 1855 O O . ARG A 1 237 ? 0.293 -19.001 -6.061 1.00 51.19 237 ARG A O 1
ATOM 1862 N N . GLU A 1 238 ? 1.813 -18.756 -4.429 1.00 55.03 238 GLU A N 1
ATOM 1863 C CA . GLU A 1 238 ? 0.967 -17.892 -3.592 1.00 55.03 238 GLU A CA 1
ATOM 1864 C C . GLU A 1 238 ? 0.675 -16.546 -4.268 1.00 55.03 238 GLU A C 1
ATOM 1866 O O . GLU A 1 238 ? -0.462 -16.075 -4.243 1.00 55.03 238 GLU A O 1
ATOM 1871 N N . MET A 1 239 ? 1.658 -15.972 -4.970 1.00 56.78 239 MET A N 1
ATOM 1872 C CA . MET A 1 239 ? 1.453 -14.752 -5.764 1.00 56.78 239 MET A CA 1
ATOM 1873 C C . MET A 1 239 ? 0.480 -14.971 -6.936 1.00 56.78 239 MET A C 1
ATOM 1875 O O . MET A 1 239 ? -0.358 -14.113 -7.209 1.00 56.78 239 MET A O 1
ATOM 1879 N N . VAL A 1 240 ? 0.516 -16.144 -7.580 1.00 53.81 240 VAL A N 1
ATOM 1880 C CA . VAL A 1 240 ? -0.436 -16.521 -8.642 1.00 53.81 240 VAL A CA 1
ATOM 1881 C C . VAL A 1 240 ? -1.844 -16.765 -8.087 1.00 53.81 240 VAL A C 1
ATOM 1883 O O . VAL A 1 240 ? -2.818 -16.345 -8.708 1.00 53.81 240 VAL A O 1
ATOM 1886 N N . MET A 1 241 ? -1.977 -17.385 -6.908 1.00 51.59 241 MET A N 1
ATOM 1887 C CA . MET A 1 241 ? -3.279 -17.555 -6.245 1.00 51.59 241 MET A CA 1
ATOM 1888 C C . MET A 1 241 ? -3.903 -16.214 -5.855 1.00 51.59 241 MET A C 1
ATOM 1890 O O . MET A 1 241 ? -5.121 -16.067 -5.907 1.00 51.59 241 MET A O 1
ATOM 1894 N N . MET A 1 242 ? -3.088 -15.206 -5.549 1.00 56.78 242 MET A N 1
ATOM 1895 C CA . MET A 1 242 ? -3.592 -13.874 -5.236 1.00 56.78 242 MET A CA 1
ATOM 1896 C C . MET A 1 242 ? -4.179 -13.152 -6.453 1.00 56.78 242 MET A C 1
ATOM 1898 O O . MET A 1 242 ? -5.090 -12.350 -6.289 1.00 56.78 242 MET A O 1
ATOM 1902 N N . ASN A 1 243 ? -3.759 -13.495 -7.676 1.00 52.47 243 ASN A N 1
ATOM 1903 C CA . ASN A 1 243 ? -4.419 -13.001 -8.886 1.00 52.47 243 ASN A CA 1
ATOM 1904 C C . ASN A 1 243 ? -5.901 -13.427 -8.930 1.00 52.47 243 ASN A C 1
ATOM 1906 O O . ASN A 1 243 ? -6.744 -12.649 -9.357 1.00 52.47 243 ASN A O 1
ATOM 1910 N N . ALA A 1 244 ? -6.235 -14.613 -8.403 1.00 51.19 244 ALA A N 1
ATOM 1911 C CA . ALA A 1 244 ? -7.615 -15.094 -8.275 1.00 51.19 244 ALA A CA 1
ATOM 1912 C C . ALA A 1 244 ? -8.405 -14.438 -7.124 1.00 51.19 244 ALA A C 1
ATOM 1914 O O . ALA A 1 244 ? -9.624 -14.505 -7.119 1.00 51.19 244 ALA A O 1
ATOM 1915 N N . VAL A 1 245 ? -7.724 -13.828 -6.146 1.00 52.06 245 VAL A N 1
ATOM 1916 C CA . VAL A 1 245 ? -8.345 -13.040 -5.057 1.00 52.06 245 VAL A CA 1
ATOM 1917 C C . VAL A 1 245 ? -8.553 -11.580 -5.479 1.00 52.06 245 VAL A C 1
ATOM 1919 O O . VAL A 1 245 ? -9.386 -10.871 -4.925 1.00 52.06 245 VAL A O 1
ATOM 1922 N N . LEU A 1 246 ? -7.770 -11.115 -6.453 1.00 53.16 246 LEU A N 1
ATOM 1923 C CA . LEU A 1 246 ? -7.855 -9.771 -7.020 1.00 53.16 246 LEU A CA 1
ATOM 1924 C C . LEU A 1 246 ? -8.785 -9.688 -8.245 1.00 53.16 246 LEU A C 1
ATOM 1926 O O . LEU A 1 246 ? -9.017 -8.575 -8.715 1.00 53.16 246 LEU A O 1
ATOM 1930 N N . SER A 1 247 ? -9.284 -10.822 -8.759 1.00 46.28 247 SER A N 1
ATOM 1931 C CA . SER A 1 247 ? -10.220 -10.924 -9.895 1.00 46.28 247 SER A CA 1
ATOM 1932 C C . SER A 1 247 ? -11.616 -11.348 -9.458 1.00 46.28 247 SER A C 1
ATOM 1934 O O . SER A 1 247 ? -12.569 -10.890 -10.129 1.00 46.28 247 SER A O 1
#

pLDDT: mean 78.18, std 18.75, range [35.22, 96.69]

Organism: NCBI:txid930991

Sequence (247 aa):
MTESSIPQINEVNRRKAFIRESEPAIAQYLTPGIDFASFIRCISFRLFLVVFLELNASLLTSDPENVRLVTQALYEFYEDAEAKSTLPAEMLNILERWLPASQFSNLLDHILPTYETLWRIVAATVVHCEDDGNRDCRGVMLDFRDNPKDIQYTSSYRDGDWSASAIINRVVESLPPVARTKSPTTSKSPFTGGNLPTQDETLKAAALVASQVIGQVTGRLSKGSGPSHDGYPWDGREMVMMNAVLS

Radius of gyration: 18.4 Å; chains: 1; bounding box: 48×60×44 Å

Secondary structure (DSSP, 8-state):
----------HHHHHHHHHHHHHHHHHHH--TT--HHHHHHHHHHHHIIIIIS---HHHHHT-HHHHHHHHHHHHHHHHTTTT-SS--HHHHHHHHHHS-TTT-TTHHHHHHHHHHHHHHHHHHHHHHHHSGGGHHHHHHHHHHHHS--HHHHHPPSTTSS--HHHHHHHHHHHSPP-------TT------S--PPPHHHHHHHHHHHHHHHIIIIIHHHTT--SSS--S----HHHHHHHHHH--

Foldseek 3Di:
DDDPPPPPCPLVNLLVLLLVVLVVLLVQQQFPPDAPLLSLLLSLLLSCCCRFVVFDSVLCSVCVPLSSVLSVQLVVCQVPVVPDVDGDPVNVVSVCVRPPCVQPPPVCVQCNVLSVVLSLLLLLLLLQCPPPVNVVSLVQLLVCLVPVDPCQQCDDDPPDPDHLVVSSVVSVVVFDDRPDPPDDPDDPDPNPHGDRDDPVSSSSSSSNSNSSCSVPQVVVVVVPPDDDDDDRNDDSVSSVVVVVVRD